Protein AF-A0A4Q4ZB22-F1 (afdb_monomer_lite)

Radius of gyration: 18.79 Å; chains: 1; bounding box: 46×37×50 Å

Secondary structure (DSSP, 8-state):
--EEE-TTSEEEEEESSSS-TT--EEEEEEE-HHHHHHHHHHHHHH-TT-EE--TT--SEEEEETTEEEEETT---S-STTSGGGS-S-S-GGGTS-GGGEEEEEEEE---SEEEEEEEESS-S-GGGSS-HHHHHHHHTS--EEETTTEEEEEEEHHHHHHHHHHHHHH-TTEEEE-SSSEEEEE-SBTTB--EEEEEEEE-TT---TTSTTSSS--

Foldseek 3Di:
DDWDADQQFKIKDQDPDDDDPPDHGIWIFGWDNVLSVVVVVVVCVLQVDWDFADPVGAPDWDQDPNGTTHRNPQPPCPDPVCVVSHDPRVCSVVPGPPNRGPGPDIDDDDFQKKKKDKAAPPPDPRCVPDDVQLSVLVVVFDWDDDPPGGIMGIGGSVSVVVNVVRLVVVPDQWDWDRPQFTKTFGDPDVPDTRMIMTIAGADPPPPDVNPCDDSDHD

pLDDT: mean 78.89, std 14.3, range [42.25, 97.88]

Structure (mmCIF, N/CA/C/O backbone):
data_AF-A0A4Q4ZB22-F1
#
_entry.id   AF-A0A4Q4ZB22-F1
#
loop_
_atom_site.group_PDB
_atom_site.id
_atom_site.type_symbol
_atom_site.label_atom_id
_atom_site.label_alt_id
_atom_site.label_comp_id
_atom_site.label_asym_id
_atom_site.label_entity_id
_atom_site.label_seq_id
_atom_site.pdbx_PDB_ins_code
_atom_site.Cartn_x
_atom_site.Cartn_y
_atom_site.Cartn_z
_atom_site.occupancy
_atom_site.B_iso_or_equiv
_atom_site.auth_seq_id
_atom_site.auth_comp_id
_atom_site.auth_asym_id
_atom_site.auth_atom_id
_atom_site.pdbx_PDB_model_num
ATOM 1 N N . MET A 1 1 ? 0.468 -10.607 3.695 1.00 60.41 1 MET A N 1
ATOM 2 C CA . MET A 1 1 ? -0.796 -9.837 3.593 1.00 60.41 1 MET A CA 1
ATOM 3 C C . MET A 1 1 ? -0.812 -8.811 4.704 1.00 60.41 1 MET A C 1
ATOM 5 O O . MET A 1 1 ? -0.583 -9.190 5.847 1.00 60.41 1 MET A O 1
ATOM 9 N N . GLY A 1 2 ? -1.009 -7.537 4.367 1.00 72.25 2 GLY A N 1
ATOM 10 C CA . GLY A 1 2 ? -1.101 -6.458 5.348 1.00 72.25 2 GLY A CA 1
ATOM 11 C C . GLY A 1 2 ? -2.546 -6.003 5.549 1.00 72.25 2 GLY A C 1
ATOM 12 O O . GLY A 1 2 ? -3.365 -6.091 4.630 1.00 72.25 2 GLY A O 1
ATOM 13 N N . THR A 1 3 ? -2.824 -5.531 6.761 1.00 80.88 3 THR A N 1
ATOM 14 C CA . THR A 1 3 ? -4.085 -4.915 7.179 1.00 80.88 3 THR A CA 1
ATOM 15 C C . THR A 1 3 ? -3.751 -3.575 7.814 1.00 80.88 3 THR A C 1
ATOM 17 O O . THR A 1 3 ? -3.001 -3.524 8.789 1.00 80.88 3 THR A O 1
ATOM 20 N N . TRP A 1 4 ? -4.309 -2.496 7.274 1.00 86.31 4 TRP A N 1
ATOM 21 C CA . TRP A 1 4 ? -4.149 -1.136 7.785 1.00 86.31 4 TRP A CA 1
ATOM 22 C C . TRP A 1 4 ? -5.463 -0.662 8.375 1.00 86.31 4 TRP A C 1
ATOM 24 O O . TRP A 1 4 ? -6.496 -0.695 7.709 1.00 86.31 4 TRP A O 1
ATOM 34 N N . VAL A 1 5 ? -5.415 -0.195 9.618 1.00 88.75 5 VAL A N 1
ATOM 35 C CA . VAL A 1 5 ? -6.574 0.346 10.330 1.00 88.75 5 VAL A CA 1
ATOM 36 C C . VAL A 1 5 ? -6.333 1.824 10.588 1.00 88.75 5 VAL A C 1
ATOM 38 O O . VAL A 1 5 ? -5.344 2.208 11.213 1.00 88.75 5 VAL A O 1
ATOM 41 N N . TYR A 1 6 ? -7.246 2.658 10.109 1.00 89.44 6 TYR A N 1
ATOM 42 C CA . TYR A 1 6 ? -7.155 4.108 10.200 1.00 89.44 6 TYR A CA 1
ATOM 43 C C . TYR A 1 6 ? -8.038 4.658 11.314 1.00 89.44 6 TYR A C 1
ATOM 45 O O . TYR A 1 6 ? -9.084 4.106 11.650 1.00 89.44 6 TYR A O 1
ATOM 53 N N . ALA A 1 7 ? -7.635 5.810 11.854 1.00 89.88 7 ALA A N 1
ATOM 54 C CA . ALA A 1 7 ? -8.396 6.513 12.886 1.00 89.88 7 ALA A CA 1
ATOM 55 C C . ALA A 1 7 ? -9.793 6.956 12.413 1.00 89.88 7 ALA A C 1
ATOM 57 O O . ALA A 1 7 ? -10.681 7.151 13.235 1.00 89.88 7 ALA A O 1
ATOM 58 N N . ASP A 1 8 ? -9.993 7.098 11.101 1.00 92.31 8 ASP A N 1
ATOM 59 C CA . ASP A 1 8 ? -11.285 7.427 10.494 1.00 92.31 8 ASP A CA 1
ATOM 60 C C . ASP A 1 8 ? -12.173 6.201 10.223 1.00 92.31 8 ASP A C 1
ATOM 62 O O . ASP A 1 8 ? -13.190 6.321 9.543 1.00 92.31 8 ASP A O 1
ATOM 66 N N . GLY A 1 9 ? -11.788 5.025 10.726 1.00 93.44 9 GLY A N 1
ATOM 67 C CA . GLY A 1 9 ? -12.567 3.798 10.603 1.00 93.44 9 GLY A CA 1
ATOM 68 C C . GLY A 1 9 ? -12.240 2.953 9.382 1.00 93.44 9 GLY A C 1
ATOM 69 O O . GLY A 1 9 ? -12.705 1.817 9.308 1.00 93.44 9 GLY A O 1
ATOM 70 N N . ARG A 1 10 ? -11.438 3.431 8.423 1.00 94.00 10 ARG A N 1
ATOM 71 C CA . ARG A 1 10 ? -11.069 2.595 7.271 1.00 94.00 10 ARG A CA 1
ATOM 72 C C . ARG A 1 10 ? -10.239 1.393 7.723 1.00 94.00 10 ARG A C 1
ATOM 74 O O . ARG A 1 10 ? -9.252 1.550 8.436 1.00 94.00 10 ARG A O 1
ATOM 81 N N . ILE A 1 11 ? -10.611 0.212 7.244 1.00 91.75 11 ILE A N 1
ATOM 82 C CA . ILE A 1 11 ? -9.745 -0.967 7.216 1.00 91.75 11 ILE A CA 1
ATOM 83 C C . ILE A 1 11 ? -9.390 -1.207 5.759 1.00 91.75 11 ILE A C 1
ATOM 85 O O . ILE A 1 11 ? -10.296 -1.458 4.966 1.00 91.75 11 ILE A O 1
ATOM 89 N N . ILE A 1 12 ? -8.110 -1.130 5.410 1.00 89.44 12 ILE A N 1
ATOM 90 C CA . ILE A 1 12 ? -7.610 -1.498 4.086 1.00 89.44 12 ILE A CA 1
ATOM 91 C C . ILE A 1 12 ? -6.878 -2.827 4.222 1.00 89.44 12 ILE A C 1
ATOM 93 O O . ILE A 1 12 ? -5.995 -2.952 5.064 1.00 89.44 12 ILE A O 1
ATOM 97 N N . ASN A 1 13 ? -7.241 -3.808 3.404 1.00 85.50 13 ASN A N 1
ATOM 98 C CA . ASN A 1 13 ? -6.625 -5.132 3.386 1.00 85.50 13 ASN A CA 1
ATOM 99 C C . ASN A 1 13 ? -6.184 -5.475 1.966 1.00 85.50 13 ASN A C 1
ATOM 101 O O . ASN A 1 13 ? -6.823 -5.062 0.999 1.00 85.50 13 ASN A O 1
ATOM 105 N N . VAL A 1 14 ? -5.133 -6.280 1.853 1.00 77.19 14 VAL A N 1
ATOM 106 C CA . VAL A 1 14 ? -4.865 -7.053 0.634 1.00 77.19 14 VAL A CA 1
ATOM 107 C C . VAL A 1 14 ? -5.677 -8.345 0.737 1.00 77.19 14 VAL A C 1
ATOM 109 O O . VAL A 1 14 ? -5.341 -9.189 1.571 1.00 77.19 14 VAL A O 1
ATOM 112 N N . ASP A 1 15 ? -6.756 -8.484 -0.040 1.00 69.12 15 ASP A N 1
ATOM 113 C CA . ASP A 1 15 ? -7.482 -9.759 -0.132 1.00 69.12 15 ASP A CA 1
ATOM 114 C C . ASP A 1 15 ? -6.929 -10.558 -1.313 1.00 69.12 15 ASP A C 1
ATOM 116 O O . ASP A 1 15 ? -7.124 -10.180 -2.465 1.00 69.12 15 ASP A O 1
ATOM 120 N N . ASN A 1 16 ? -6.232 -11.660 -1.019 1.00 58.91 16 ASN A N 1
ATOM 121 C CA . ASN A 1 16 ? -5.847 -12.633 -2.049 1.00 58.91 16 ASN A CA 1
ATOM 122 C C . ASN A 1 16 ? -6.422 -14.032 -1.792 1.00 58.91 16 ASN A C 1
ATOM 124 O O . ASN A 1 16 ? -6.034 -14.955 -2.499 1.00 58.91 16 ASN A O 1
ATOM 128 N N . ASN A 1 17 ? -7.259 -14.230 -0.765 1.00 53.06 17 ASN A N 1
ATOM 129 C CA . ASN A 1 17 ? -7.613 -15.584 -0.309 1.00 53.06 17 ASN A CA 1
ATOM 130 C C . ASN A 1 17 ? -9.078 -15.784 0.104 1.00 53.06 17 ASN A C 1
ATOM 132 O O . ASN A 1 17 ? -9.440 -16.918 0.415 1.00 53.06 17 ASN A O 1
ATOM 136 N N . GLY A 1 18 ? -9.901 -14.739 0.204 1.00 50.00 18 GLY A N 1
ATOM 137 C CA . GLY A 1 18 ? -11.055 -14.817 1.096 1.00 50.00 18 GLY A CA 1
ATOM 138 C C . GLY A 1 18 ? -12.428 -14.903 0.458 1.00 50.00 18 GLY A C 1
ATOM 139 O O . GLY A 1 18 ? -13.185 -15.816 0.780 1.00 50.00 18 GLY A O 1
ATOM 140 N N . THR A 1 19 ? -12.828 -13.891 -0.308 1.00 48.09 19 THR A N 1
ATOM 141 C CA . THR A 1 19 ? -14.255 -13.526 -0.230 1.00 48.09 19 THR A CA 1
ATOM 142 C C . THR A 1 19 ? -15.038 -13.620 -1.528 1.00 48.09 19 THR A C 1
ATOM 144 O O . THR A 1 19 ? -16.246 -13.845 -1.473 1.00 48.09 19 THR A O 1
ATOM 147 N N . ASP A 1 20 ? -14.382 -13.531 -2.683 1.00 55.44 20 ASP A N 1
ATOM 148 C CA . ASP A 1 20 ? -14.982 -13.737 -4.001 1.00 55.44 20 ASP A CA 1
ATOM 149 C C . ASP A 1 20 ? -13.882 -13.609 -5.067 1.00 55.44 20 ASP A C 1
ATOM 151 O O . ASP A 1 20 ? -13.087 -12.672 -4.988 1.00 55.44 20 ASP A O 1
ATOM 155 N N . ASP A 1 21 ? -13.874 -14.439 -6.114 1.00 58.91 21 ASP A N 1
ATOM 156 C CA . ASP A 1 21 ? -12.956 -14.275 -7.264 1.00 58.91 21 ASP A CA 1
ATOM 157 C C . ASP A 1 21 ? -13.109 -12.894 -7.948 1.00 58.91 21 ASP A C 1
ATOM 159 O O . ASP A 1 21 ? -12.307 -12.499 -8.794 1.00 58.91 21 ASP A O 1
ATOM 163 N N . ARG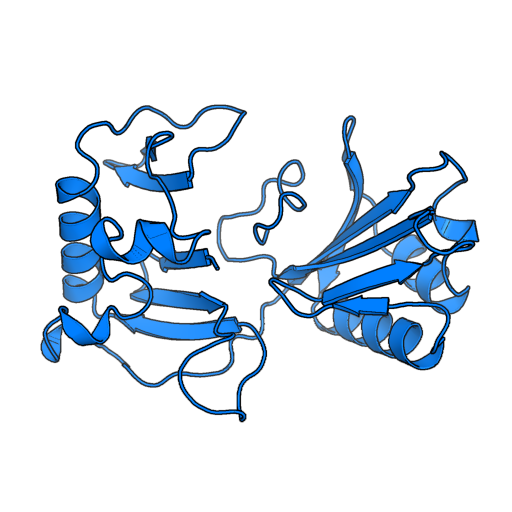 A 1 22 ? -14.158 -12.136 -7.594 1.00 56.78 22 ARG A N 1
ATOM 164 C CA . ARG A 1 22 ? -14.469 -10.801 -8.120 1.00 56.78 22 ARG A CA 1
ATOM 165 C C . ARG A 1 22 ? -13.508 -9.692 -7.689 1.00 56.78 22 ARG A C 1
ATOM 167 O O . ARG A 1 22 ? -13.539 -8.636 -8.325 1.00 56.78 22 ARG A O 1
ATOM 174 N N . PHE A 1 23 ? -12.695 -9.873 -6.647 1.00 59.59 23 PHE A N 1
ATOM 175 C CA . PHE A 1 23 ? -11.804 -8.812 -6.167 1.00 59.59 23 PHE A CA 1
ATOM 176 C C . PHE A 1 23 ? -10.365 -9.303 -6.029 1.00 59.59 23 PHE A C 1
ATOM 178 O O . PHE A 1 23 ? -10.000 -9.927 -5.042 1.00 59.59 23 PHE A O 1
ATOM 185 N N . GLN A 1 24 ? -9.536 -8.962 -7.015 1.00 68.75 24 GLN A N 1
ATOM 186 C CA . GLN A 1 24 ? -8.082 -9.040 -6.906 1.00 68.75 24 GLN A CA 1
ATOM 187 C C . GLN A 1 24 ? -7.547 -7.658 -6.503 1.00 68.75 24 GLN A C 1
ATOM 189 O O . GLN A 1 24 ? -7.839 -6.659 -7.169 1.00 68.75 24 GLN A O 1
ATOM 194 N N . GLY A 1 25 ? -6.801 -7.584 -5.395 1.00 79.56 25 GLY A N 1
ATOM 195 C CA . GLY A 1 25 ? -6.115 -6.369 -4.943 1.00 79.56 25 GLY A CA 1
ATOM 196 C C . GLY A 1 25 ? -6.567 -5.834 -3.579 1.00 79.56 25 GLY A C 1
ATOM 197 O O . GLY A 1 25 ? -6.881 -6.581 -2.653 1.00 79.56 25 GLY A O 1
ATOM 198 N N . TYR A 1 26 ? -6.539 -4.506 -3.429 1.00 85.50 26 TYR A N 1
ATOM 199 C CA . TYR A 1 26 ? -6.852 -3.846 -2.161 1.00 85.50 26 TYR A CA 1
ATOM 200 C C . TYR A 1 26 ? -8.354 -3.653 -1.989 1.00 85.50 26 TYR A C 1
ATOM 202 O O . TYR A 1 26 ? -9.051 -3.152 -2.876 1.00 85.50 26 TYR A O 1
ATOM 210 N N . VAL A 1 27 ? -8.837 -3.972 -0.796 1.00 89.00 27 VAL A N 1
ATOM 211 C CA . VAL A 1 27 ? -10.230 -3.786 -0.396 1.00 89.00 27 VAL A CA 1
ATOM 212 C C . VAL A 1 27 ? -10.318 -2.885 0.824 1.00 89.00 27 VAL A C 1
ATOM 214 O O . VAL A 1 27 ? -9.413 -2.856 1.657 1.00 89.00 27 VAL A O 1
ATOM 217 N N . VAL A 1 28 ? -11.423 -2.153 0.936 1.00 92.75 28 VAL A N 1
ATOM 218 C CA . VAL A 1 28 ? -11.740 -1.300 2.079 1.00 92.75 28 VAL A CA 1
ATOM 219 C C . VAL A 1 28 ? -13.065 -1.703 2.719 1.00 92.75 28 VAL A C 1
ATOM 221 O O . VAL A 1 28 ? -14.037 -2.004 2.025 1.00 92.75 28 VAL A O 1
ATOM 224 N N . ARG A 1 29 ? -13.093 -1.668 4.052 1.00 93.81 29 ARG A N 1
ATOM 225 C CA . ARG A 1 29 ? -14.289 -1.720 4.911 1.00 93.81 29 ARG A CA 1
ATOM 226 C C . ARG A 1 29 ? -14.259 -0.555 5.898 1.00 93.81 29 ARG A C 1
ATOM 228 O O . ARG A 1 29 ? -13.236 0.132 6.005 1.00 93.81 29 ARG A O 1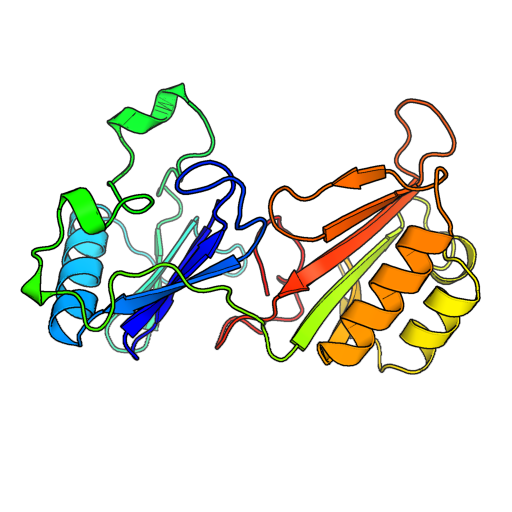
ATOM 235 N N . ARG A 1 30 ? -15.357 -0.311 6.618 1.00 96.38 30 ARG A N 1
ATOM 236 C CA . ARG A 1 30 ? -15.441 0.781 7.598 1.00 96.38 30 ARG A CA 1
ATOM 237 C C . ARG A 1 30 ? -15.937 0.330 8.964 1.00 96.38 30 ARG A C 1
ATOM 239 O O . ARG A 1 30 ? -17.022 -0.233 9.102 1.00 96.38 30 ARG A O 1
ATOM 246 N N . LEU A 1 31 ? -15.155 0.666 9.977 1.00 96.94 31 LEU A N 1
ATOM 247 C CA . LEU A 1 31 ? -15.500 0.577 11.385 1.00 96.94 31 LEU A CA 1
ATOM 248 C C . LEU A 1 31 ? -16.148 1.871 11.867 1.00 96.94 31 LEU A C 1
ATOM 250 O O . LEU A 1 31 ? -15.814 2.962 11.414 1.00 96.94 31 LEU A O 1
ATOM 254 N N . THR A 1 32 ? -17.008 1.745 12.870 1.00 97.56 32 THR A N 1
ATOM 255 C CA . THR A 1 32 ? -17.391 2.875 13.716 1.00 97.56 32 THR A CA 1
ATOM 256 C C . THR A 1 32 ? -16.204 3.305 14.591 1.00 97.56 32 THR A C 1
ATOM 258 O O . THR A 1 32 ? -15.283 2.511 14.806 1.00 97.56 32 THR A O 1
ATOM 261 N N . PRO A 1 33 ? -16.222 4.509 15.195 1.00 96.31 33 PRO A N 1
ATOM 262 C CA . PRO A 1 33 ? -15.195 4.906 16.161 1.00 96.31 33 PRO A CA 1
ATOM 263 C C . PRO A 1 33 ? -15.015 3.895 17.305 1.00 96.31 33 PRO A C 1
ATOM 265 O O . PRO A 1 33 ? -13.891 3.564 17.670 1.00 96.31 33 PRO A O 1
ATOM 268 N N . SER A 1 34 ? -16.112 3.330 17.824 1.00 96.12 34 SER A N 1
ATOM 269 C CA . SER A 1 34 ? -16.048 2.255 18.824 1.00 96.12 34 SER A CA 1
ATOM 270 C C . SER A 1 34 ? -15.423 0.967 18.286 1.00 96.12 34 SER A C 1
ATOM 272 O O . SER A 1 34 ? -14.739 0.274 19.032 1.00 96.12 34 SER A O 1
ATOM 274 N N . GLY A 1 35 ? -15.628 0.645 17.005 1.00 95.81 35 GLY A N 1
ATOM 275 C CA . GLY A 1 35 ? -14.983 -0.497 16.358 1.00 95.81 35 GLY A CA 1
ATOM 276 C C . GLY A 1 35 ? -13.473 -0.314 16.212 1.00 95.81 35 GLY A C 1
ATOM 277 O O . GLY A 1 35 ? -12.721 -1.249 16.475 1.00 95.81 35 GLY A O 1
ATOM 278 N N . VAL A 1 36 ? -13.018 0.899 15.872 1.00 93.69 36 VAL A N 1
ATOM 279 C CA . VAL A 1 36 ? -11.582 1.235 15.827 1.00 93.69 36 VAL A CA 1
ATOM 280 C C . VAL A 1 36 ? -10.936 1.026 17.192 1.00 93.69 36 VAL A C 1
ATOM 282 O O . VAL A 1 36 ? -9.881 0.401 17.280 1.00 93.69 36 VAL A O 1
ATOM 285 N N . GLU A 1 37 ? -11.571 1.513 18.260 1.00 91.62 37 GLU A N 1
ATOM 286 C CA . GLU A 1 37 ? -11.045 1.330 19.615 1.00 91.62 37 GLU A CA 1
ATOM 287 C C . GLU A 1 37 ? -11.069 -0.140 20.047 1.00 91.62 37 GLU A C 1
ATOM 289 O O . GLU A 1 37 ? -10.084 -0.606 20.607 1.00 91.62 37 GLU A O 1
ATOM 294 N N . ALA A 1 38 ? -12.113 -0.907 19.712 1.00 92.31 38 ALA A N 1
ATOM 295 C CA . ALA A 1 38 ? -12.137 -2.349 19.974 1.00 92.31 38 ALA A CA 1
ATOM 296 C C . ALA A 1 38 ? -10.971 -3.076 19.281 1.00 92.31 38 ALA A C 1
ATOM 298 O O . ALA A 1 38 ? -10.296 -3.903 19.897 1.00 92.31 38 ALA A O 1
ATOM 299 N N . MET A 1 39 ? -10.682 -2.722 18.025 1.00 89.06 39 MET A N 1
ATOM 300 C CA . MET A 1 39 ? -9.566 -3.298 17.277 1.00 89.06 39 MET A CA 1
ATOM 301 C C . MET A 1 39 ? -8.206 -2.888 17.841 1.00 89.06 39 MET A C 1
ATOM 303 O O . MET A 1 39 ? -7.310 -3.725 17.962 1.00 89.06 39 MET A O 1
ATOM 307 N N . ARG A 1 40 ? -8.060 -1.626 18.257 1.00 86.31 40 ARG A N 1
ATOM 308 C CA . ARG A 1 40 ? -6.861 -1.149 18.952 1.00 86.31 40 ARG A CA 1
ATOM 309 C C . ARG A 1 40 ? -6.658 -1.881 20.277 1.00 86.31 40 ARG A C 1
ATOM 311 O O . ARG A 1 40 ? -5.550 -2.341 20.528 1.00 86.31 40 ARG A O 1
ATOM 318 N N . SER A 1 41 ? -7.688 -2.006 21.109 1.00 86.62 41 SER A N 1
ATOM 319 C CA . SER A 1 41 ? -7.609 -2.724 22.387 1.00 86.62 41 SER A CA 1
ATOM 320 C C . SER A 1 41 ? -7.169 -4.170 22.184 1.00 86.62 41 SER A C 1
ATOM 322 O O . SER A 1 41 ? -6.221 -4.602 22.834 1.00 86.62 41 SER A O 1
ATOM 324 N N . HIS A 1 42 ? -7.765 -4.871 21.216 1.00 84.81 42 HIS A N 1
ATOM 325 C CA . HIS A 1 42 ? -7.378 -6.241 20.884 1.00 84.81 42 HIS A CA 1
ATOM 326 C C . HIS A 1 42 ? -5.897 -6.350 20.470 1.00 84.81 42 HIS A C 1
ATOM 328 O O . HIS A 1 42 ? -5.181 -7.234 20.938 1.00 84.81 42 HIS A O 1
ATOM 334 N N . LEU A 1 43 ? -5.400 -5.409 19.653 1.00 79.50 43 LEU A N 1
ATOM 335 C CA . LEU A 1 43 ? -3.981 -5.332 19.274 1.00 79.50 43 LEU A CA 1
ATOM 336 C C . LEU A 1 43 ? -3.058 -5.111 20.476 1.00 79.50 43 LEU A C 1
ATOM 338 O O . LEU A 1 43 ? -2.030 -5.772 20.598 1.00 79.50 43 LEU A O 1
ATOM 342 N N . LEU A 1 44 ? -3.415 -4.182 21.362 1.00 80.44 44 LEU A N 1
ATOM 343 C CA . LEU A 1 44 ? -2.618 -3.863 22.548 1.00 80.44 44 LEU A CA 1
ATOM 344 C C . LEU A 1 44 ? -2.562 -5.037 23.534 1.00 80.44 44 LEU A C 1
ATOM 346 O O . LEU A 1 44 ? -1.517 -5.279 24.134 1.00 80.44 44 LEU A O 1
ATOM 350 N N . GLU A 1 45 ? -3.659 -5.781 23.675 1.00 83.19 45 GLU A N 1
ATOM 351 C CA . GLU A 1 45 ? -3.720 -6.990 24.501 1.00 83.19 45 GLU A CA 1
ATOM 352 C C . GLU A 1 45 ? -2.858 -8.123 23.927 1.00 83.19 45 GLU A C 1
ATOM 354 O O . GLU A 1 45 ? -2.164 -8.814 24.678 1.00 83.19 45 GLU A O 1
ATOM 359 N N . ALA A 1 46 ? -2.854 -8.288 22.601 1.00 76.62 46 ALA A N 1
ATOM 360 C CA . ALA A 1 46 ? -2.053 -9.300 21.913 1.00 76.62 46 ALA A CA 1
ATOM 361 C C . ALA A 1 46 ? -0.546 -8.969 21.869 1.00 76.62 46 ALA A C 1
ATOM 363 O O . ALA A 1 46 ? 0.280 -9.881 21.780 1.00 76.62 46 ALA A O 1
ATOM 364 N N . SER A 1 47 ? -0.178 -7.686 21.968 1.00 76.25 47 SER A N 1
ATOM 365 C CA . SER A 1 47 ? 1.203 -7.194 21.870 1.00 76.25 47 SER A CA 1
ATOM 366 C C . SER A 1 47 ? 1.672 -6.489 23.151 1.00 76.25 47 SER A C 1
ATOM 368 O O . SER A 1 47 ? 1.859 -5.270 23.170 1.00 76.25 47 SER A O 1
ATOM 370 N N . PRO A 1 48 ? 1.982 -7.231 24.232 1.00 74.12 48 PRO A N 1
ATOM 371 C CA . PRO A 1 48 ? 2.396 -6.644 25.511 1.00 74.12 48 PRO A CA 1
ATOM 372 C C . PRO A 1 48 ? 3.787 -5.978 25.485 1.00 74.12 48 PRO A C 1
ATOM 374 O O . PRO A 1 48 ? 4.250 -5.483 26.512 1.00 74.12 48 PRO A O 1
ATOM 377 N N . ARG A 1 49 ? 4.499 -5.998 24.348 1.00 82.31 49 ARG A N 1
ATOM 378 C CA . ARG A 1 49 ? 5.896 -5.545 24.211 1.00 82.31 49 ARG A CA 1
ATOM 379 C C . ARG A 1 49 ? 6.073 -4.447 23.165 1.00 82.31 49 ARG A C 1
ATOM 381 O O . ARG A 1 49 ? 7.041 -4.467 22.410 1.00 82.31 49 ARG A O 1
ATOM 388 N N . LEU A 1 50 ? 5.157 -3.486 23.131 1.00 85.69 50 LEU A N 1
ATOM 389 C CA . LEU A 1 50 ? 5.328 -2.309 22.288 1.00 85.69 50 LEU A CA 1
ATOM 390 C C . LEU A 1 50 ? 6.565 -1.500 22.697 1.00 85.69 50 LEU A C 1
ATOM 392 O O . LEU A 1 50 ? 6.720 -1.104 23.853 1.00 85.69 50 LEU A O 1
ATOM 396 N N . THR A 1 51 ? 7.422 -1.214 21.726 1.00 88.00 51 THR A N 1
ATOM 397 C CA . THR A 1 51 ? 8.582 -0.324 21.846 1.00 88.00 51 THR A CA 1
ATOM 398 C C . THR A 1 51 ? 8.419 0.868 20.905 1.00 88.00 51 THR A C 1
ATOM 400 O O . THR A 1 51 ? 7.648 0.770 19.960 1.00 88.00 51 THR A O 1
ATOM 403 N N . PRO A 1 52 ? 9.089 2.013 21.115 1.00 88.25 52 PRO A N 1
ATOM 404 C CA . PRO A 1 52 ? 9.087 3.088 20.121 1.00 88.25 52 PRO A CA 1
ATOM 405 C C . PRO A 1 52 ? 9.510 2.579 18.734 1.00 88.25 52 PRO A C 1
ATOM 407 O O . PRO A 1 52 ? 10.394 1.723 18.654 1.00 88.25 52 PRO A O 1
ATOM 410 N N . LEU A 1 53 ? 8.882 3.100 17.672 1.00 81.88 53 LEU A N 1
ATOM 411 C CA . LEU A 1 53 ? 9.244 2.774 16.288 1.00 81.88 53 LEU A CA 1
ATOM 412 C C . LEU A 1 53 ? 10.736 3.050 16.054 1.00 81.88 53 LEU A C 1
ATOM 414 O O . LEU A 1 53 ? 11.258 4.079 16.488 1.00 81.88 53 LEU A O 1
ATOM 418 N N . SER A 1 54 ? 11.404 2.129 15.372 1.00 80.88 54 SER A N 1
ATOM 419 C CA . SER A 1 54 ? 12.808 2.268 14.983 1.00 80.88 54 SER A CA 1
ATOM 420 C C . SER A 1 54 ? 12.972 2.341 13.473 1.00 80.88 54 SER A C 1
ATOM 422 O O . SER A 1 54 ? 12.079 1.932 12.736 1.00 80.88 54 SER A O 1
ATOM 424 N N . ASP A 1 55 ? 14.161 2.742 13.026 1.00 69.19 55 ASP A N 1
ATOM 425 C CA . ASP A 1 55 ? 14.527 2.859 11.608 1.00 69.19 55 ASP A CA 1
ATOM 426 C C . ASP A 1 55 ? 14.463 1.547 10.814 1.00 69.19 55 ASP A C 1
ATOM 428 O O . ASP A 1 55 ? 14.715 1.578 9.616 1.00 69.19 55 ASP A O 1
ATOM 432 N N . ASN A 1 56 ? 14.173 0.405 11.448 1.00 60.59 56 ASN A N 1
ATOM 433 C CA . ASN A 1 56 ? 14.028 -0.894 10.782 1.00 60.59 56 ASN A CA 1
ATOM 434 C C . ASN A 1 56 ? 12.570 -1.378 10.681 1.00 60.59 56 ASN A C 1
ATOM 436 O O . ASN A 1 56 ? 12.355 -2.444 10.109 1.00 60.59 56 ASN A O 1
ATOM 440 N N . GLY A 1 57 ? 11.609 -0.637 11.249 1.00 59.09 57 GLY A N 1
ATOM 441 C CA . GLY A 1 57 ? 10.177 -0.938 11.205 1.00 59.09 57 GLY A CA 1
ATOM 442 C C . GLY A 1 57 ? 9.769 -2.243 11.910 1.00 59.09 57 GLY A C 1
ATOM 443 O O . GLY A 1 57 ? 10.256 -3.338 11.628 1.00 59.09 57 GLY A O 1
ATOM 444 N N . GLY A 1 58 ? 8.830 -2.171 12.850 1.00 58.75 58 GLY A N 1
ATOM 445 C CA . GLY A 1 58 ? 8.191 -3.366 13.404 1.00 58.75 58 GLY A CA 1
ATOM 446 C C . GLY A 1 58 ? 7.099 -3.929 12.495 1.00 58.75 58 GLY A C 1
ATOM 447 O O . GLY A 1 58 ? 6.598 -3.272 11.588 1.00 58.75 58 GLY A O 1
ATOM 448 N N . ARG A 1 59 ? 6.700 -5.175 12.768 1.00 70.81 59 ARG A N 1
ATOM 449 C CA . ARG A 1 59 ? 5.674 -5.896 11.992 1.00 70.81 59 ARG A CA 1
ATOM 450 C C . ARG A 1 59 ? 4.250 -5.486 12.354 1.00 70.81 59 ARG A C 1
ATOM 452 O O . ARG A 1 59 ? 3.349 -5.615 11.534 1.00 70.81 59 ARG A O 1
ATOM 459 N N . LEU A 1 60 ? 4.061 -5.011 13.580 1.00 77.81 60 LEU A N 1
ATOM 460 C CA . LEU A 1 60 ? 2.889 -4.261 14.000 1.00 77.81 60 LEU A CA 1
ATOM 461 C C . LEU A 1 60 ? 3.341 -2.841 14.311 1.00 77.81 60 LEU A C 1
ATOM 463 O O . LEU A 1 60 ? 4.275 -2.668 15.092 1.00 77.81 60 LEU A O 1
ATOM 467 N N . ILE A 1 61 ? 2.655 -1.853 13.743 1.00 79.75 61 ILE A N 1
ATOM 468 C CA . ILE A 1 61 ? 2.850 -0.439 14.050 1.00 79.75 61 ILE A CA 1
ATOM 469 C C . ILE A 1 61 ? 1.510 0.117 14.521 1.00 79.75 61 ILE A C 1
ATOM 471 O O . ILE A 1 61 ? 0.505 0.028 13.819 1.00 79.75 61 ILE A O 1
ATOM 475 N N . VAL A 1 62 ? 1.490 0.692 15.718 1.00 82.25 62 VAL A N 1
ATOM 476 C CA . VAL A 1 62 ? 0.297 1.298 16.317 1.00 82.25 62 VAL A CA 1
ATOM 477 C C . VAL A 1 62 ? 0.624 2.682 16.844 1.00 82.25 62 VAL A C 1
ATOM 479 O O . VAL A 1 62 ? 1.735 2.949 17.299 1.00 82.25 62 VAL A O 1
ATOM 482 N N . ARG A 1 63 ? -0.356 3.587 16.812 1.00 81.44 63 ARG A N 1
ATOM 483 C CA . ARG A 1 63 ? -0.224 4.894 17.454 1.00 81.44 63 ARG A CA 1
ATOM 484 C C . ARG A 1 63 ? -0.793 4.831 18.871 1.00 81.44 63 ARG A C 1
ATOM 486 O O . ARG A 1 63 ? -1.988 4.596 19.027 1.00 81.44 63 ARG A O 1
ATOM 493 N N . VAL A 1 64 ? 0.043 5.080 19.876 1.00 81.94 64 VAL A N 1
ATOM 494 C CA . VAL A 1 64 ? -0.339 5.164 21.298 1.00 81.94 64 VAL A CA 1
ATOM 495 C C . VAL A 1 64 ? 0.022 6.557 21.796 1.00 81.94 64 VAL A C 1
ATOM 497 O O . VAL A 1 64 ? 1.167 6.983 21.653 1.00 81.94 64 VAL A O 1
ATOM 500 N N . ASP A 1 65 ? -0.963 7.303 22.299 1.00 84.12 65 ASP A N 1
ATOM 501 C CA . ASP A 1 65 ? -0.788 8.682 22.784 1.00 84.12 65 ASP A CA 1
ATOM 502 C C . ASP A 1 65 ? -0.039 9.592 21.790 1.00 84.12 65 ASP A C 1
ATOM 504 O O . ASP A 1 65 ? 0.867 10.353 22.133 1.00 84.12 65 ASP A O 1
ATOM 508 N N . GLY A 1 66 ? -0.381 9.468 20.504 1.00 81.75 66 GLY A N 1
ATOM 509 C CA . GLY A 1 66 ? 0.225 10.249 19.424 1.00 81.75 66 GLY A CA 1
ATOM 510 C C . GLY A 1 66 ? 1.589 9.746 18.937 1.00 81.75 66 GLY A C 1
ATOM 511 O O . GLY A 1 66 ? 2.054 10.225 17.903 1.00 81.75 66 GLY A O 1
ATOM 512 N N . ARG A 1 67 ? 2.207 8.759 19.593 1.00 81.75 67 ARG A N 1
ATOM 513 C CA . ARG A 1 67 ? 3.520 8.200 19.226 1.00 81.75 67 ARG A CA 1
ATOM 514 C C . ARG A 1 67 ? 3.374 6.903 18.443 1.00 81.75 67 ARG A C 1
ATOM 516 O O . ARG A 1 67 ? 2.495 6.106 18.751 1.00 81.75 67 ARG A O 1
ATOM 523 N N . LEU A 1 68 ? 4.233 6.694 17.446 1.00 83.19 68 LEU A N 1
ATOM 524 C CA . LEU A 1 68 ? 4.324 5.408 16.756 1.00 83.19 68 LEU A CA 1
ATOM 525 C C . LEU A 1 68 ? 5.102 4.425 17.629 1.00 83.19 68 LEU A C 1
ATOM 527 O O . LEU A 1 68 ? 6.239 4.682 18.028 1.00 83.19 68 LEU A O 1
ATOM 531 N N . MET A 1 69 ? 4.447 3.316 17.926 1.00 85.06 69 MET A N 1
ATOM 532 C CA . MET A 1 69 ? 4.975 2.193 18.673 1.00 85.06 69 MET A CA 1
ATOM 533 C C . MET A 1 69 ? 4.974 0.974 17.759 1.00 85.06 69 MET A C 1
ATOM 535 O O . MET A 1 69 ? 4.113 0.842 16.890 1.00 85.06 69 MET A O 1
ATOM 539 N N . GLU A 1 70 ? 5.922 0.082 17.971 1.00 87.00 70 GLU A N 1
ATOM 540 C CA . GLU A 1 70 ? 6.131 -1.107 17.173 1.00 87.00 70 GLU A CA 1
ATOM 541 C C . GLU A 1 70 ? 6.217 -2.349 18.063 1.00 87.00 70 GLU A C 1
ATOM 543 O O . GLU A 1 70 ? 6.751 -2.293 19.172 1.00 87.00 70 GLU A O 1
ATOM 548 N N . ASP A 1 71 ? 5.736 -3.486 17.568 1.00 83.88 71 ASP A N 1
ATOM 549 C CA . ASP A 1 71 ? 6.092 -4.797 18.111 1.00 83.88 71 ASP A CA 1
ATOM 550 C C . ASP A 1 71 ? 6.872 -5.570 17.043 1.00 83.88 71 ASP A C 1
ATOM 552 O O . ASP A 1 71 ? 6.332 -6.016 16.026 1.00 83.88 71 ASP A O 1
ATOM 556 N N . ARG A 1 72 ? 8.184 -5.710 17.260 1.00 77.12 72 ARG A N 1
ATOM 557 C CA . ARG A 1 72 ? 9.077 -6.449 16.350 1.00 77.12 72 ARG A CA 1
ATOM 558 C C . ARG A 1 72 ? 8.893 -7.957 16.432 1.00 77.12 72 ARG A C 1
ATOM 560 O O . ARG A 1 72 ? 9.169 -8.662 15.465 1.00 77.12 72 ARG A O 1
ATOM 567 N N . ASN A 1 73 ? 8.471 -8.446 17.595 1.00 72.31 73 ASN A N 1
ATOM 568 C CA . ASN A 1 73 ? 8.237 -9.867 17.815 1.00 72.31 73 ASN A CA 1
ATOM 569 C C . ASN A 1 73 ? 6.830 -10.273 17.390 1.00 72.31 73 ASN A C 1
ATOM 571 O O . ASN A 1 73 ? 6.518 -11.465 17.441 1.00 72.31 73 ASN A O 1
ATOM 575 N N . TYR A 1 74 ? 6.011 -9.312 16.950 1.00 72.00 74 TYR A N 1
ATOM 576 C CA . TYR A 1 74 ? 4.737 -9.585 16.321 1.00 72.00 74 TYR A CA 1
ATOM 577 C C . TYR A 1 74 ? 4.976 -10.474 15.105 1.00 72.00 74 TYR A C 1
ATOM 579 O O . TYR A 1 74 ? 5.409 -10.047 14.032 1.00 72.00 74 TYR A O 1
ATOM 587 N N . THR A 1 75 ? 4.767 -11.769 15.287 1.00 60.09 75 THR A N 1
ATOM 588 C CA . THR A 1 75 ? 4.964 -12.759 14.242 1.00 60.09 75 THR A CA 1
ATOM 589 C C . THR A 1 75 ? 3.730 -12.717 13.360 1.00 60.09 75 THR A C 1
ATOM 591 O O . THR A 1 75 ? 2.798 -13.489 13.527 1.00 60.09 75 THR A O 1
ATOM 594 N N . GLY A 1 76 ? 3.716 -11.758 12.428 1.00 55.62 76 GLY A N 1
ATOM 595 C CA . GLY A 1 76 ? 2.721 -11.723 11.362 1.00 55.62 76 GLY A CA 1
ATOM 596 C C . GLY A 1 76 ? 2.614 -13.084 10.664 1.00 55.62 76 GLY A C 1
ATOM 597 O O . GLY A 1 76 ? 3.577 -13.854 10.599 1.00 55.62 76 GLY A O 1
ATOM 598 N N . CYS A 1 77 ? 1.426 -13.380 10.158 1.00 56.34 77 CYS A N 1
ATOM 599 C CA . CYS A 1 77 ? 1.013 -14.698 9.683 1.00 56.34 77 CYS A CA 1
ATOM 600 C C . CYS A 1 77 ? 1.522 -14.965 8.271 1.00 56.34 77 CYS A C 1
ATOM 602 O O . CYS A 1 77 ? 0.760 -14.970 7.309 1.00 56.34 77 CYS A O 1
ATOM 604 N N . TRP A 1 78 ? 2.828 -15.145 8.125 1.00 51.47 78 TRP A N 1
ATO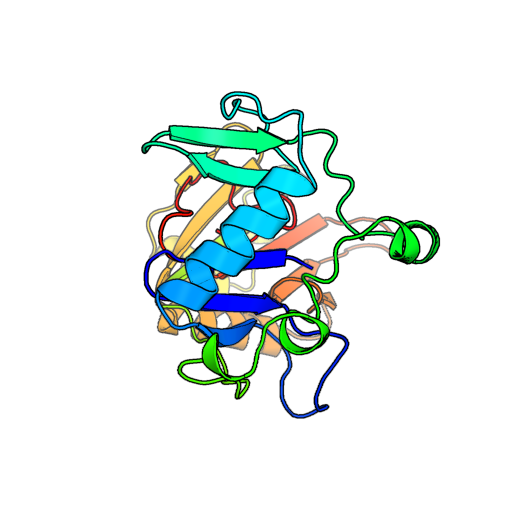M 605 C CA . TRP A 1 78 ? 3.423 -15.395 6.811 1.00 51.47 78 TRP A CA 1
ATOM 606 C C . TRP A 1 78 ? 3.526 -16.891 6.492 1.00 51.47 78 TRP A C 1
ATOM 608 O O . TRP A 1 78 ? 3.745 -17.255 5.342 1.00 51.47 78 TRP A O 1
ATOM 618 N N . SER A 1 79 ? 3.346 -17.771 7.486 1.00 52.59 79 SER A N 1
ATOM 619 C CA . SER A 1 79 ? 3.419 -19.223 7.302 1.00 52.59 79 SER A CA 1
ATOM 620 C C . SER A 1 79 ? 2.169 -19.937 7.825 1.00 52.59 79 SER A C 1
ATOM 622 O O . SER A 1 79 ? 1.673 -19.642 8.912 1.00 52.59 79 SER A O 1
ATOM 624 N N . ALA A 1 80 ? 1.679 -20.926 7.069 1.00 51.03 80 ALA A N 1
ATOM 625 C CA . ALA A 1 80 ? 0.478 -21.705 7.398 1.00 51.03 80 ALA A CA 1
ATOM 626 C C . ALA A 1 80 ? 0.548 -22.417 8.769 1.00 51.03 80 ALA A C 1
ATOM 628 O O . ALA A 1 80 ? -0.484 -22.736 9.354 1.00 51.03 80 ALA A O 1
ATOM 629 N N . GLY A 1 81 ? 1.755 -22.636 9.307 1.00 53.53 81 GLY A N 1
ATOM 630 C CA . GLY A 1 81 ? 1.974 -23.232 10.628 1.00 53.53 81 GLY A CA 1
ATOM 631 C C . GLY A 1 81 ? 1.798 -22.273 11.813 1.00 53.53 81 GLY A C 1
ATOM 632 O O . GLY A 1 81 ? 1.728 -22.737 12.949 1.00 53.53 81 GLY A O 1
ATOM 633 N N . GLN A 1 82 ? 1.720 -20.959 11.574 1.00 54.53 82 GLN A N 1
ATOM 634 C CA . GLN A 1 82 ? 1.609 -19.931 12.622 1.00 54.53 82 GLN A CA 1
ATOM 635 C C . GLN A 1 82 ? 0.185 -19.392 12.813 1.00 54.53 82 GLN A C 1
ATOM 637 O O . GLN A 1 82 ? -0.044 -18.598 13.720 1.00 54.53 82 GLN A O 1
ATOM 642 N N . SER A 1 83 ? -0.789 -19.871 12.032 1.00 53.12 83 SER A N 1
ATOM 643 C CA . SER A 1 83 ? -2.192 -19.426 12.082 1.00 53.12 83 SER A CA 1
ATOM 644 C C . SER A 1 83 ? -2.842 -19.542 13.466 1.00 53.12 83 SER A C 1
ATOM 646 O O . SER A 1 83 ? -3.678 -18.719 13.808 1.00 53.12 83 SER A O 1
ATOM 648 N N . ARG A 1 84 ? -2.423 -20.504 14.302 1.00 50.88 84 ARG A N 1
ATOM 649 C CA . ARG A 1 84 ? -2.941 -20.677 15.676 1.00 50.88 84 ARG A CA 1
ATOM 650 C C . ARG A 1 84 ? -2.485 -19.606 16.672 1.00 50.88 84 ARG A C 1
ATOM 652 O O . ARG A 1 84 ? -3.049 -19.528 17.757 1.00 50.88 84 ARG A O 1
ATOM 659 N N . TYR A 1 85 ? -1.442 -18.848 16.341 1.00 54.16 85 TYR A N 1
ATOM 660 C CA . TYR A 1 85 ? -0.859 -17.808 17.201 1.00 54.16 85 TYR A CA 1
ATOM 661 C C . TYR A 1 85 ? -1.101 -16.402 16.659 1.00 54.16 85 TYR A C 1
ATOM 663 O O . TYR A 1 85 ? -0.658 -15.418 17.243 1.00 54.16 85 TYR A O 1
ATOM 671 N N . CYS A 1 86 ? -1.790 -16.327 15.530 1.00 59.34 86 CYS A N 1
ATOM 672 C CA . CYS A 1 86 ? -2.137 -15.095 14.881 1.00 59.34 86 CYS A CA 1
ATOM 673 C C . CYS A 1 86 ? -3.475 -14.598 15.403 1.00 59.34 86 CYS A C 1
ATOM 675 O O . CYS A 1 86 ? -4.451 -15.344 15.327 1.00 59.34 86 CYS A O 1
ATOM 677 N N . PRO A 1 87 ? -3.559 -13.357 15.890 1.00 55.81 87 PRO A N 1
ATOM 678 C CA . PRO A 1 87 ? -4.855 -12.773 16.161 1.00 55.81 87 PRO A CA 1
ATOM 679 C C . PRO A 1 87 ? -5.622 -12.622 14.837 1.00 55.81 87 PRO A C 1
ATOM 681 O O . PRO A 1 87 ? -5.024 -12.443 13.771 1.00 55.81 87 PRO A O 1
ATOM 684 N N . GLU A 1 88 ? -6.944 -12.725 14.919 1.00 63.34 88 GLU A N 1
ATOM 685 C CA . GLU A 1 88 ? -7.922 -12.849 13.828 1.00 63.34 88 GLU A CA 1
ATOM 686 C C . GLU A 1 88 ? -8.070 -11.558 12.979 1.00 63.34 88 GLU A C 1
ATOM 688 O O . GLU A 1 88 ? -9.168 -11.120 12.647 1.00 63.34 88 GLU A O 1
ATOM 693 N N . PHE A 1 89 ? -6.974 -10.883 12.616 1.00 72.00 89 PHE A N 1
ATOM 694 C CA . PHE A 1 89 ? -7.015 -9.589 11.914 1.00 72.00 89 PHE A CA 1
ATOM 695 C C . PHE A 1 89 ? -7.332 -9.676 10.428 1.00 72.00 89 PHE A C 1
ATOM 697 O O . PHE A 1 89 ? -7.749 -8.678 9.841 1.00 72.00 89 PHE A O 1
ATOM 704 N N . SER A 1 90 ? -7.136 -10.838 9.808 1.00 69.69 90 SER A N 1
ATOM 705 C CA . SER A 1 90 ? -7.626 -11.060 8.449 1.00 69.69 90 SER A CA 1
ATOM 706 C C . SER A 1 90 ? -9.153 -11.170 8.419 1.00 69.69 90 SER A C 1
ATOM 708 O O . SER A 1 90 ? -9.753 -10.787 7.417 1.00 69.69 90 SER A O 1
ATOM 710 N N . HIS A 1 91 ? -9.762 -11.594 9.536 1.00 78.88 91 HIS A N 1
ATOM 711 C CA . HIS A 1 91 ? -11.204 -11.807 9.693 1.00 78.88 91 HIS A CA 1
ATOM 712 C C . HIS A 1 91 ? -11.770 -11.070 10.921 1.00 78.88 91 HIS A C 1
ATOM 714 O O . HIS A 1 91 ? -12.315 -11.692 11.831 1.00 78.88 91 HIS A O 1
ATOM 720 N N . PRO A 1 92 ? -11.652 -9.729 10.985 1.00 86.31 92 PRO A N 1
ATOM 721 C CA . PRO A 1 92 ? -12.217 -8.928 12.071 1.00 86.31 92 PRO A CA 1
ATOM 722 C C . PRO A 1 92 ? -13.721 -9.150 12.275 1.00 86.31 92 PRO A C 1
ATOM 724 O O . PRO A 1 92 ? -14.234 -8.921 13.365 1.00 86.31 92 PRO A O 1
ATOM 727 N N . GLU A 1 93 ? -14.436 -9.590 11.243 1.00 87.62 93 GLU A N 1
ATOM 728 C CA . GLU A 1 93 ? -15.850 -9.959 11.280 1.00 87.62 93 GLU A CA 1
ATOM 729 C C . GLU A 1 93 ? -16.168 -11.143 12.204 1.00 87.62 93 GLU A C 1
ATOM 731 O O . GLU A 1 93 ? -17.298 -11.230 12.682 1.00 87.62 93 GLU A O 1
ATOM 736 N N . ASP A 1 94 ? -15.193 -12.012 12.485 1.00 86.81 94 ASP A N 1
ATOM 737 C CA . ASP A 1 94 ? -15.401 -13.216 13.294 1.00 86.81 94 ASP A CA 1
ATOM 738 C C . ASP A 1 94 ? -15.471 -12.904 14.799 1.00 86.81 94 ASP A C 1
ATOM 740 O O . ASP A 1 94 ? -16.095 -13.646 15.561 1.00 86.81 94 ASP A O 1
ATOM 744 N N . TRP A 1 95 ? -14.888 -11.782 15.237 1.00 88.19 95 TRP A N 1
ATOM 745 C CA . TRP A 1 95 ? -14.793 -11.415 16.657 1.00 88.19 95 TRP A CA 1
ATOM 746 C C . TRP A 1 95 ? -15.267 -10.000 16.992 1.00 88.19 95 TRP A C 1
ATOM 748 O O . TRP A 1 95 ? -15.628 -9.740 18.145 1.00 88.19 95 TRP A O 1
ATOM 758 N N . LEU A 1 96 ? -15.312 -9.067 16.034 1.00 91.88 96 LEU A N 1
ATOM 759 C CA . LEU A 1 96 ? -15.942 -7.770 16.274 1.00 91.88 96 LEU A CA 1
ATOM 760 C C . LEU A 1 96 ? -17.468 -7.915 16.285 1.00 91.88 96 LEU A C 1
ATOM 762 O O . LEU A 1 96 ? -18.045 -8.528 15.385 1.00 91.88 96 LEU A O 1
ATOM 766 N N . PRO A 1 97 ? -18.172 -7.287 17.245 1.00 94.88 97 PRO A N 1
ATOM 767 C CA . PRO A 1 97 ? -19.627 -7.285 17.233 1.00 94.88 97 PRO A CA 1
ATOM 768 C C . PRO A 1 97 ? -20.151 -6.527 16.007 1.00 94.88 97 PRO A C 1
ATOM 770 O O . PRO A 1 97 ? -19.529 -5.573 15.543 1.00 94.88 97 PRO A O 1
ATOM 773 N N . ALA A 1 98 ? -21.355 -6.864 15.536 1.00 96.50 98 ALA A N 1
ATOM 774 C CA . ALA A 1 98 ? -21.979 -6.185 14.393 1.00 96.50 98 ALA A CA 1
ATOM 775 C C . ALA A 1 98 ? -22.045 -4.647 14.554 1.00 96.50 98 ALA A C 1
ATOM 777 O O . ALA A 1 98 ? -21.910 -3.915 13.580 1.00 96.50 98 ALA A O 1
ATOM 778 N N . SER A 1 99 ? -22.178 -4.144 15.787 1.00 97.00 99 SER A N 1
ATOM 779 C CA . SER A 1 99 ? -22.183 -2.707 16.104 1.00 97.00 99 SER A CA 1
ATOM 780 C C . SER A 1 99 ? -20.833 -1.997 15.916 1.00 97.00 99 SER A C 1
ATOM 782 O O . SER A 1 99 ? -20.773 -0.768 15.949 1.00 97.00 99 SER A O 1
ATOM 784 N N . ALA A 1 100 ? -19.735 -2.739 15.752 1.00 97.12 100 ALA A N 1
ATOM 785 C CA . ALA A 1 100 ? -18.415 -2.181 15.467 1.00 97.12 100 ALA A CA 1
ATOM 786 C C . ALA A 1 100 ? -18.283 -1.684 14.019 1.00 97.12 100 ALA A C 1
ATOM 788 O O . ALA A 1 100 ? -17.349 -0.945 13.716 1.00 97.12 100 ALA A O 1
ATOM 789 N N . TRP A 1 101 ? -19.206 -2.061 13.134 1.00 97.56 101 TRP A N 1
ATOM 790 C CA . TRP A 1 101 ? -19.125 -1.798 11.702 1.00 97.56 101 TRP A CA 1
ATOM 791 C C . TRP A 1 101 ? -20.009 -0.621 11.291 1.00 97.56 101 TRP A C 1
ATOM 793 O O . TRP A 1 101 ? -21.197 -0.584 11.601 1.00 97.56 101 TRP A O 1
ATOM 803 N N . GLU A 1 102 ? -19.424 0.341 10.577 1.00 97.88 102 GLU A N 1
ATOM 804 C CA . GLU A 1 102 ? -20.180 1.350 9.824 1.00 97.88 102 GLU A CA 1
ATOM 805 C C . GLU A 1 102 ? -20.601 0.763 8.469 1.00 97.88 102 GLU A C 1
ATOM 807 O O . GLU A 1 102 ? -21.745 0.912 8.049 1.00 97.88 102 GLU A O 1
ATOM 812 N N . ASP A 1 103 ? -19.682 0.045 7.816 1.00 96.81 103 ASP A N 1
ATOM 813 C CA . ASP A 1 103 ? -19.938 -0.743 6.613 1.00 96.81 103 ASP A CA 1
ATOM 814 C C . ASP A 1 103 ? -19.018 -1.981 6.598 1.00 96.81 103 ASP A C 1
ATOM 816 O O . ASP A 1 103 ? -17.807 -1.841 6.382 1.00 96.81 103 ASP A O 1
ATOM 820 N N . PRO A 1 104 ? -19.557 -3.194 6.829 1.00 93.19 104 PRO A N 1
ATOM 821 C CA . PRO A 1 104 ? -18.773 -4.427 6.801 1.00 93.19 104 PRO A CA 1
ATOM 822 C C . PRO A 1 104 ? -18.496 -4.931 5.376 1.00 93.19 104 PRO A C 1
ATOM 824 O O . PRO A 1 104 ? -17.748 -5.892 5.202 1.00 93.19 104 PRO A O 1
ATOM 827 N N . THR A 1 105 ? -19.099 -4.321 4.353 1.00 91.38 105 THR A N 1
ATOM 828 C CA . THR A 1 105 ? -19.021 -4.798 2.969 1.00 91.38 105 THR A CA 1
ATOM 829 C C . THR A 1 105 ? -17.656 -4.494 2.371 1.00 91.38 105 THR A C 1
ATOM 831 O O . THR A 1 105 ? -17.210 -3.347 2.378 1.00 91.38 105 THR A O 1
ATOM 834 N N . PHE A 1 106 ? -17.013 -5.502 1.783 1.00 88.94 106 PHE A N 1
ATOM 835 C CA . PHE A 1 106 ? -15.798 -5.294 1.004 1.00 88.94 106 PHE A CA 1
ATOM 836 C C . PHE A 1 106 ? -16.084 -4.437 -0.228 1.00 88.94 106 PHE A C 1
ATOM 838 O O . PHE A 1 106 ? -16.976 -4.734 -1.027 1.00 88.94 106 PHE A O 1
ATOM 845 N N . ARG A 1 107 ? -15.304 -3.369 -0.390 1.00 90.81 107 ARG A N 1
ATOM 846 C CA . ARG A 1 107 ? -15.322 -2.519 -1.582 1.00 90.81 107 ARG A CA 1
ATOM 847 C C . ARG A 1 107 ? -13.916 -2.415 -2.159 1.00 90.81 107 ARG A C 1
ATOM 849 O O . ARG A 1 107 ? -12.973 -2.344 -1.373 1.00 90.81 107 ARG A O 1
ATOM 856 N N . PRO A 1 108 ? -13.750 -2.331 -3.488 1.00 90.44 108 PRO A N 1
ATOM 857 C CA . PRO A 1 108 ? -12.456 -2.020 -4.079 1.00 90.44 108 PRO A CA 1
ATOM 858 C C . PRO A 1 108 ? -11.891 -0.725 -3.498 1.00 90.44 108 PRO A C 1
ATOM 860 O O . PRO A 1 108 ? -12.578 0.301 -3.456 1.00 90.44 108 PRO A O 1
ATOM 863 N N . PHE A 1 109 ? -10.637 -0.769 -3.069 1.00 89.69 109 PHE A N 1
ATOM 864 C CA . PHE A 1 109 ? -9.888 0.418 -2.705 1.00 89.69 109 PHE A CA 1
ATOM 865 C C . PHE A 1 109 ? -9.006 0.826 -3.881 1.00 89.69 109 PHE A C 1
ATOM 867 O O . PHE A 1 109 ? -8.125 0.081 -4.299 1.00 89.69 109 PHE A O 1
ATOM 874 N N . VAL A 1 110 ? -9.242 2.030 -4.401 1.00 90.75 110 VAL A N 1
ATOM 875 C CA . VAL A 1 110 ? -8.365 2.653 -5.392 1.00 90.75 110 VAL A CA 1
ATOM 876 C C . VAL A 1 110 ? -7.594 3.771 -4.682 1.00 90.75 110 VAL A C 1
ATOM 878 O O . VAL A 1 110 ? -8.214 4.765 -4.290 1.00 90.75 110 VAL A O 1
ATOM 881 N N . PRO A 1 111 ? -6.275 3.619 -4.484 1.00 90.75 111 PRO A N 1
ATOM 882 C CA . PRO A 1 111 ? -5.400 4.669 -3.971 1.00 90.75 111 PRO A CA 1
ATOM 883 C C . PRO A 1 111 ? -5.487 5.935 -4.820 1.00 90.75 111 PRO A C 1
ATOM 885 O O . PRO A 1 111 ? -5.918 5.896 -5.967 1.00 90.75 111 PRO A O 1
ATOM 888 N N . HIS A 1 112 ? -5.052 7.071 -4.278 1.00 92.75 112 HIS A N 1
ATOM 889 C CA . HIS A 1 112 ? -4.908 8.287 -5.083 1.00 92.75 112 HIS A CA 1
ATOM 890 C C . HIS A 1 112 ? -3.598 8.282 -5.885 1.00 92.75 112 HIS A C 1
ATOM 892 O O . HIS A 1 112 ? -3.568 8.702 -7.046 1.00 92.75 112 HIS A O 1
ATOM 898 N N . SER A 1 113 ? -2.543 7.734 -5.290 1.00 93.25 113 SER A N 1
ATOM 899 C CA . SER A 1 113 ? -1.196 7.641 -5.842 1.00 93.25 113 SER A CA 1
ATOM 900 C C . SER A 1 113 ? -0.597 6.263 -5.587 1.00 93.25 113 SER A C 1
ATOM 902 O O . SER A 1 113 ? -1.055 5.529 -4.709 1.00 93.25 113 SER A O 1
ATOM 904 N N . TYR A 1 114 ? 0.434 5.938 -6.354 1.00 91.88 114 TYR A N 1
ATOM 905 C CA . TYR A 1 114 ? 1.209 4.711 -6.239 1.00 91.88 114 TYR A CA 1
ATOM 906 C C . TYR A 1 114 ? 2.686 5.059 -6.108 1.00 91.88 114 TYR A C 1
ATOM 908 O O . TYR A 1 114 ? 3.166 5.987 -6.764 1.00 91.88 114 TYR A O 1
ATOM 916 N N . GLY A 1 115 ? 3.379 4.321 -5.250 1.00 89.94 115 GLY A N 1
ATOM 917 C CA . GLY A 1 115 ? 4.824 4.237 -5.293 1.00 89.94 115 GLY A CA 1
ATOM 918 C C . GLY A 1 115 ? 5.174 3.264 -6.403 1.00 89.94 115 GLY A C 1
ATOM 919 O O . GLY A 1 115 ? 4.704 2.125 -6.387 1.00 89.94 115 GLY A O 1
ATOM 920 N N . ILE A 1 116 ? 5.947 3.713 -7.383 1.00 89.50 116 ILE A N 1
ATOM 921 C CA . ILE A 1 116 ? 6.648 2.785 -8.261 1.00 89.50 116 ILE A CA 1
ATOM 922 C C . ILE A 1 116 ? 8.095 2.819 -7.863 1.00 89.50 116 ILE A C 1
ATOM 924 O O . ILE A 1 116 ? 8.647 3.878 -7.555 1.00 89.50 116 ILE A O 1
ATOM 928 N N . GLY A 1 117 ? 8.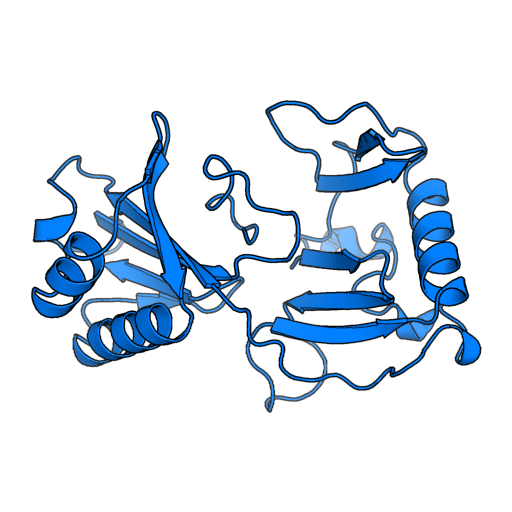748 1.684 -7.981 1.00 87.62 117 GLY A N 1
ATOM 929 C CA . GLY A 1 117 ? 10.143 1.842 -8.249 1.00 87.62 117 GLY A CA 1
ATOM 930 C C . GLY A 1 117 ? 10.797 0.683 -8.923 1.00 87.62 117 GLY A C 1
ATOM 931 O O . GLY A 1 117 ? 10.204 -0.362 -9.208 1.00 87.62 117 GLY A O 1
ATOM 932 N N . LEU A 1 118 ? 12.065 0.952 -9.186 1.00 85.62 118 LEU A N 1
ATOM 933 C CA . LEU A 1 118 ? 12.913 0.150 -10.015 1.00 85.62 118 LEU A CA 1
ATOM 934 C C . LEU A 1 118 ? 14.138 -0.377 -9.284 1.00 85.62 118 LEU A C 1
ATOM 936 O O . LEU A 1 118 ? 15.039 0.373 -8.907 1.00 85.62 118 LEU A O 1
ATOM 940 N N . MET A 1 119 ? 14.153 -1.696 -9.116 1.00 80.19 119 MET A N 1
ATOM 941 C CA . MET A 1 119 ? 15.295 -2.423 -8.594 1.00 80.19 119 MET A CA 1
ATOM 942 C C . MET A 1 119 ? 16.074 -2.986 -9.778 1.00 80.19 119 MET A C 1
ATOM 944 O O . MET A 1 119 ? 15.704 -3.998 -10.379 1.00 80.19 119 MET A O 1
ATOM 948 N N . ASP A 1 120 ? 17.157 -2.297 -10.116 1.00 74.38 120 ASP A N 1
ATOM 949 C CA . ASP A 1 120 ? 18.158 -2.782 -11.056 1.00 74.38 120 ASP A CA 1
ATOM 950 C C . ASP A 1 120 ? 19.235 -3.555 -10.287 1.00 74.38 120 ASP A C 1
ATOM 952 O O . ASP A 1 120 ? 20.022 -2.997 -9.517 1.00 74.38 120 ASP A O 1
ATOM 956 N N . LEU A 1 121 ? 19.268 -4.870 -10.496 1.00 67.81 121 LEU A N 1
ATOM 957 C CA . LEU A 1 121 ? 20.224 -5.750 -9.825 1.00 67.81 121 LEU A CA 1
ATOM 958 C C . LEU A 1 121 ? 21.588 -5.792 -10.525 1.00 67.81 121 LEU A C 1
ATOM 960 O O . LEU A 1 121 ? 22.545 -6.334 -9.965 1.00 67.81 121 LEU A O 1
ATOM 964 N N . ARG A 1 122 ? 21.704 -5.219 -11.729 1.00 67.06 122 ARG A N 1
ATOM 965 C CA . ARG A 1 122 ? 22.920 -5.252 -12.553 1.00 67.06 122 ARG A CA 1
ATOM 966 C C . ARG A 1 122 ? 23.675 -3.917 -12.613 1.00 67.06 122 ARG A C 1
ATOM 968 O O . ARG A 1 122 ? 24.783 -3.904 -13.147 1.00 67.06 122 ARG A O 1
ATOM 975 N N . ARG A 1 123 ? 23.158 -2.837 -12.010 1.00 63.88 123 ARG A N 1
ATOM 976 C CA . ARG A 1 123 ? 23.721 -1.463 -12.057 1.00 63.88 123 ARG A CA 1
ATOM 977 C C . ARG A 1 123 ? 23.781 -0.867 -13.475 1.00 63.88 123 ARG A C 1
ATOM 979 O O . ARG A 1 123 ? 24.605 0.011 -13.741 1.00 63.88 123 ARG A O 1
ATOM 986 N N . SER A 1 124 ? 22.943 -1.362 -14.381 1.00 57.53 124 SER A N 1
ATOM 987 C CA . SER A 1 124 ? 22.743 -0.821 -15.730 1.00 57.53 124 SER A CA 1
ATOM 988 C C . SER A 1 124 ? 21.634 0.218 -15.625 1.00 57.53 124 SER A C 1
ATOM 990 O O . SER A 1 124 ? 20.551 -0.115 -15.161 1.00 57.53 124 SER A O 1
ATOM 992 N N . GLY A 1 125 ? 21.884 1.466 -16.029 1.00 64.19 125 GLY A N 1
ATOM 993 C CA . GLY A 1 125 ? 20.942 2.570 -15.825 1.00 64.19 125 GLY A CA 1
ATOM 994 C C . GLY A 1 125 ? 19.472 2.174 -16.096 1.00 64.19 125 GLY A C 1
ATOM 995 O O . GLY A 1 125 ? 19.184 1.603 -17.148 1.00 64.19 125 GLY A O 1
ATOM 996 N N . PRO A 1 126 ? 18.538 2.475 -15.175 1.00 64.44 126 PRO A N 1
ATOM 997 C CA . PRO A 1 126 ? 17.195 1.887 -15.127 1.00 64.44 126 PRO A CA 1
ATOM 998 C C . PRO A 1 126 ? 16.366 1.983 -16.420 1.00 64.44 126 PRO A C 1
ATOM 1000 O O . PRO A 1 126 ? 15.499 1.150 -16.677 1.00 64.44 126 PRO A O 1
ATOM 1003 N N . ALA A 1 127 ? 16.626 3.005 -17.236 1.00 68.69 12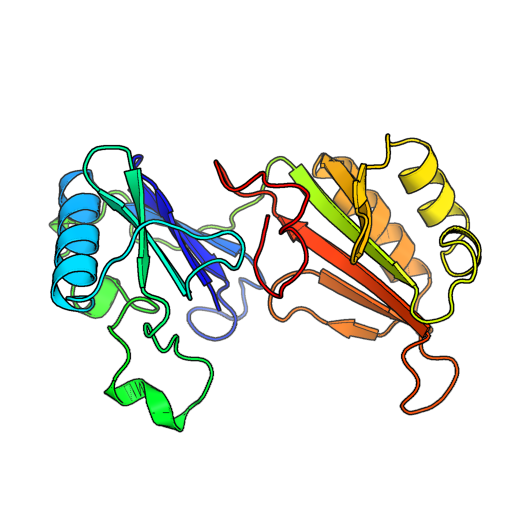7 ALA A N 1
ATOM 1004 C CA . ALA A 1 127 ? 15.884 3.282 -18.459 1.00 68.69 127 ALA A CA 1
ATOM 1005 C C . ALA A 1 127 ? 16.159 2.284 -19.598 1.00 68.69 127 ALA A C 1
ATOM 1007 O O . ALA A 1 127 ? 15.334 2.165 -20.497 1.00 68.69 127 ALA A O 1
ATOM 1008 N N . GLU A 1 128 ? 17.286 1.563 -19.579 1.00 77.69 128 GLU A N 1
ATOM 1009 C CA . GLU A 1 128 ? 17.670 0.671 -20.687 1.00 77.69 128 GLU A CA 1
ATOM 1010 C C . GLU A 1 128 ? 16.899 -0.660 -20.690 1.00 77.69 128 GLU A C 1
ATOM 1012 O O . GLU A 1 128 ? 16.817 -1.320 -21.724 1.00 77.69 128 GLU A O 1
ATOM 1017 N N . LEU A 1 129 ? 16.330 -1.054 -19.545 1.00 81.62 129 LEU A N 1
ATOM 1018 C CA . LEU A 1 129 ? 15.611 -2.326 -19.362 1.00 81.62 129 LEU A CA 1
ATOM 1019 C C . LEU A 1 129 ? 14.084 -2.177 -19.426 1.00 81.62 129 LEU A C 1
ATOM 1021 O O . LEU A 1 129 ? 13.359 -3.174 -19.383 1.00 81.62 129 LEU A O 1
ATOM 1025 N N . LEU A 1 130 ? 13.594 -0.940 -19.507 1.00 87.75 130 LEU A N 1
ATOM 1026 C CA . LEU A 1 130 ? 12.180 -0.624 -19.663 1.00 87.75 130 LEU A CA 1
ATOM 1027 C C . LEU A 1 130 ? 11.812 -0.517 -21.148 1.00 87.75 130 LEU A C 1
ATOM 1029 O O . LEU A 1 130 ? 12.620 -0.043 -21.951 1.00 87.75 130 LEU A O 1
ATOM 1033 N N . PRO A 1 131 ? 10.565 -0.847 -21.525 1.00 91.25 131 PRO A N 1
ATOM 1034 C CA . PRO A 1 131 ? 10.015 -0.384 -22.792 1.00 91.25 131 PRO A CA 1
ATOM 1035 C C . PRO A 1 131 ? 10.163 1.141 -22.891 1.00 91.25 131 PRO A C 1
ATOM 1037 O O . PRO A 1 131 ? 9.929 1.842 -21.906 1.00 91.25 131 PRO A O 1
ATOM 1040 N N . THR A 1 132 ? 10.512 1.670 -24.068 1.00 91.81 132 THR A N 1
ATOM 1041 C CA . THR A 1 132 ? 10.774 3.112 -24.249 1.00 91.81 132 THR A CA 1
ATOM 1042 C C . THR A 1 132 ? 9.624 3.984 -23.736 1.00 91.81 132 THR A C 1
ATOM 1044 O O . THR A 1 132 ? 9.868 4.928 -22.995 1.00 91.81 132 THR A O 1
ATOM 1047 N N . GLU A 1 133 ? 8.372 3.611 -24.026 1.00 94.00 133 GLU A N 1
ATOM 1048 C CA . GLU A 1 133 ? 7.187 4.330 -23.530 1.00 94.00 133 GLU A CA 1
ATOM 1049 C C . GLU A 1 133 ? 7.117 4.362 -21.989 1.00 94.00 133 GLU A C 1
ATOM 1051 O O . GLU A 1 133 ? 6.765 5.384 -21.406 1.00 94.00 133 GLU A O 1
ATOM 1056 N N . ALA A 1 134 ? 7.492 3.275 -21.307 1.00 92.88 134 ALA A N 1
ATOM 1057 C CA . ALA A 1 134 ? 7.498 3.213 -19.845 1.00 92.88 134 ALA A CA 1
ATOM 1058 C C . ALA A 1 134 ? 8.625 4.069 -19.249 1.00 92.88 134 ALA A C 1
ATOM 1060 O O . ALA A 1 134 ? 8.417 4.755 -18.247 1.00 92.88 134 ALA A O 1
ATOM 1061 N N . ALA A 1 135 ? 9.804 4.062 -19.880 1.00 91.62 135 ALA A N 1
ATOM 1062 C CA . ALA A 1 135 ? 10.913 4.925 -19.490 1.00 91.62 135 ALA A CA 1
ATOM 1063 C C . ALA A 1 135 ? 10.534 6.408 -19.624 1.00 91.62 135 ALA A C 1
ATOM 1065 O O . ALA A 1 135 ? 10.767 7.177 -18.694 1.00 91.62 135 ALA A O 1
ATOM 1066 N N . ASP A 1 136 ? 9.888 6.795 -20.726 1.00 93.31 136 ASP A N 1
ATOM 1067 C CA . ASP A 1 136 ? 9.441 8.172 -20.960 1.00 93.31 136 ASP A CA 1
ATOM 1068 C C . ASP A 1 136 ? 8.426 8.636 -19.899 1.00 93.31 136 ASP A C 1
ATOM 1070 O O . ASP A 1 136 ? 8.551 9.746 -19.370 1.00 93.31 136 ASP A O 1
ATOM 1074 N N . ILE A 1 137 ? 7.467 7.777 -19.522 1.00 93.50 137 ILE A N 1
ATOM 1075 C CA . ILE A 1 137 ? 6.499 8.055 -18.443 1.00 93.50 137 ILE A CA 1
ATOM 1076 C C . ILE A 1 137 ? 7.217 8.340 -17.115 1.00 93.50 137 ILE A C 1
ATOM 1078 O O . ILE A 1 137 ? 6.891 9.309 -16.418 1.00 93.50 137 ILE A O 1
ATOM 1082 N N . LEU A 1 138 ? 8.203 7.513 -16.754 1.00 90.25 138 LEU A N 1
ATOM 1083 C CA . LEU A 1 138 ? 8.936 7.667 -15.496 1.00 90.25 138 LEU A CA 1
ATOM 1084 C C . LEU A 1 138 ? 9.888 8.866 -15.516 1.00 90.25 138 LEU A C 1
ATOM 1086 O O . LEU A 1 138 ? 9.975 9.579 -14.519 1.00 90.25 138 LEU A O 1
ATOM 1090 N N . LEU A 1 139 ? 10.551 9.146 -16.640 1.00 89.94 139 LEU A N 1
ATOM 1091 C CA . LEU A 1 139 ? 11.442 10.304 -16.796 1.00 89.94 139 LEU A CA 1
ATOM 1092 C C . LEU A 1 139 ? 10.693 11.643 -16.762 1.00 89.94 139 LEU A C 1
ATOM 1094 O O . LEU A 1 139 ? 11.271 12.661 -16.379 1.00 89.94 139 LEU A O 1
ATOM 1098 N N . ALA A 1 140 ? 9.407 11.656 -17.122 1.00 91.88 140 ALA A N 1
ATOM 1099 C CA . ALA A 1 140 ? 8.547 12.829 -16.980 1.00 91.88 140 ALA A CA 1
ATOM 1100 C C . ALA A 1 140 ? 8.156 13.126 -15.517 1.00 91.88 140 ALA A C 1
ATOM 1102 O O . ALA A 1 140 ? 7.650 14.213 -15.223 1.00 91.88 140 ALA A O 1
ATOM 1103 N N . THR A 1 141 ? 8.390 12.184 -14.598 1.00 88.19 141 THR A N 1
ATOM 1104 C CA . THR A 1 141 ? 8.084 12.320 -13.171 1.00 88.19 141 THR A CA 1
ATOM 1105 C C . THR A 1 141 ? 9.375 12.515 -12.368 1.00 88.19 141 THR A C 1
ATOM 1107 O O . THR A 1 141 ? 10.334 11.771 -12.569 1.00 88.19 141 THR A O 1
ATOM 1110 N N . PRO A 1 142 ? 9.432 13.466 -11.414 1.00 87.69 142 PRO A N 1
ATOM 1111 C CA . PRO A 1 142 ? 10.576 13.587 -10.517 1.00 87.69 142 PRO A CA 1
ATOM 1112 C C . PRO A 1 142 ? 10.842 12.276 -9.771 1.00 87.69 142 PRO A C 1
ATOM 1114 O O . PRO A 1 142 ? 9.974 11.775 -9.055 1.00 87.69 142 PRO A O 1
ATOM 1117 N N . ALA A 1 143 ? 12.045 11.737 -9.951 1.00 85.94 143 ALA A N 1
ATOM 1118 C CA . ALA A 1 143 ? 12.501 10.567 -9.224 1.00 85.94 143 ALA A CA 1
ATOM 1119 C C . ALA A 1 143 ? 12.921 10.937 -7.796 1.00 85.94 143 ALA A C 1
ATOM 1121 O O . ALA A 1 143 ? 13.422 12.033 -7.532 1.00 85.94 143 ALA A O 1
ATOM 1122 N N . ILE A 1 144 ? 12.742 9.986 -6.889 1.00 82.94 144 ILE A N 1
ATOM 1123 C CA . ILE A 1 144 ? 13.263 9.992 -5.531 1.00 82.94 144 ILE A CA 1
ATOM 1124 C C . ILE A 1 144 ? 14.373 8.944 -5.499 1.00 82.94 144 ILE A C 1
ATOM 1126 O O . ILE A 1 144 ? 14.124 7.743 -5.658 1.00 82.94 144 ILE A O 1
ATOM 1130 N N . GLU A 1 145 ? 15.610 9.411 -5.359 1.00 75.56 145 GLU A N 1
ATOM 1131 C CA . GLU A 1 145 ? 16.770 8.538 -5.200 1.00 75.56 145 GLU A CA 1
ATOM 1132 C C . GLU A 1 145 ? 16.851 8.063 -3.749 1.00 75.56 145 GLU A C 1
ATOM 1134 O O . GLU A 1 145 ? 16.774 8.874 -2.826 1.00 75.56 145 GLU A O 1
ATOM 1139 N N . SER A 1 146 ? 17.011 6.752 -3.559 1.00 69.81 146 SER A N 1
ATOM 1140 C CA . SER A 1 146 ? 17.300 6.160 -2.255 1.00 69.81 146 SER A CA 1
ATOM 1141 C C . SER A 1 146 ? 18.689 5.532 -2.277 1.00 69.81 146 SER A C 1
ATOM 1143 O O . SER A 1 146 ? 19.016 4.746 -3.169 1.00 69.81 146 SER A O 1
ATOM 1145 N N . ASP A 1 147 ? 19.493 5.832 -1.255 1.00 63.81 147 ASP A N 1
ATOM 1146 C CA . ASP A 1 147 ? 20.873 5.347 -1.111 1.00 63.81 147 ASP A CA 1
ATOM 1147 C C . ASP A 1 147 ? 20.983 3.812 -1.045 1.00 63.81 147 ASP A C 1
ATOM 1149 O O . ASP A 1 147 ? 22.071 3.254 -1.218 1.00 63.81 147 ASP A O 1
ATOM 1153 N N . ARG A 1 148 ? 19.881 3.111 -0.752 1.00 62.84 148 ARG A N 1
ATOM 1154 C CA . ARG A 1 148 ? 19.876 1.658 -0.539 1.00 62.84 148 ARG A CA 1
ATOM 1155 C C . ARG A 1 148 ? 19.219 0.859 -1.661 1.00 62.84 148 ARG A C 1
ATOM 1157 O O . ARG A 1 148 ? 19.623 -0.280 -1.879 1.00 62.84 148 ARG A O 1
ATOM 1164 N N . GLU A 1 149 ? 18.205 1.410 -2.325 1.00 64.25 149 GLU A N 1
ATOM 1165 C CA . GLU A 1 149 ? 17.158 0.577 -2.950 1.00 64.25 149 GLU A CA 1
ATOM 1166 C C . GLU A 1 149 ? 16.793 0.978 -4.389 1.00 64.25 149 GLU A C 1
ATOM 1168 O O . GLU A 1 149 ? 15.882 0.406 -4.981 1.00 64.25 149 GLU A O 1
ATOM 1173 N N . GLY A 1 150 ? 17.557 1.892 -4.998 1.00 75.81 150 GLY A N 1
ATOM 1174 C CA . GLY A 1 150 ? 17.419 2.252 -6.411 1.00 75.81 150 GLY A CA 1
ATOM 1175 C C . GLY A 1 150 ? 16.605 3.524 -6.641 1.00 75.81 150 GLY A C 1
ATOM 1176 O O . GLY A 1 150 ? 16.626 4.454 -5.831 1.00 75.81 150 GLY A O 1
ATOM 1177 N N . THR A 1 151 ? 15.934 3.592 -7.792 1.00 83.75 151 THR A N 1
ATOM 1178 C CA . THR A 1 151 ? 15.150 4.763 -8.207 1.00 83.75 151 THR A CA 1
ATOM 1179 C C . THR A 1 151 ? 13.672 4.517 -7.938 1.00 83.75 151 THR A C 1
ATOM 1181 O O . THR A 1 151 ? 13.130 3.480 -8.325 1.00 83.75 151 THR A O 1
ATOM 1184 N N . SER A 1 152 ? 13.011 5.472 -7.288 1.00 87.88 152 SER A N 1
ATOM 1185 C CA . SER A 1 152 ? 11.586 5.392 -6.966 1.00 87.88 152 SER A CA 1
ATOM 1186 C C . SER A 1 152 ? 10.831 6.639 -7.416 1.00 87.88 152 SER A C 1
ATOM 1188 O O . SER A 1 152 ? 11.417 7.690 -7.663 1.00 87.88 152 SER A O 1
ATOM 1190 N N . TRP A 1 153 ? 9.516 6.516 -7.547 1.00 90.62 153 TRP A N 1
ATOM 1191 C CA . TRP A 1 153 ? 8.612 7.582 -7.953 1.00 90.62 153 TRP A CA 1
ATOM 1192 C C . TRP A 1 153 ? 7.316 7.475 -7.168 1.00 90.62 153 TRP A C 1
ATOM 1194 O O . TRP A 1 153 ? 6.825 6.380 -6.902 1.00 90.62 153 TRP A O 1
ATOM 1204 N N . VAL A 1 154 ? 6.702 8.621 -6.890 1.00 90.94 154 VAL A N 1
ATOM 1205 C CA . VAL A 1 154 ? 5.292 8.680 -6.506 1.00 90.94 154 VAL A CA 1
ATOM 1206 C C . VAL A 1 154 ? 4.520 9.260 -7.666 1.00 90.94 154 VAL A C 1
ATOM 1208 O O . VAL A 1 154 ? 4.742 10.405 -8.059 1.00 90.94 154 VAL A O 1
ATOM 1211 N N . VAL A 1 155 ? 3.590 8.479 -8.195 1.00 92.88 155 VAL A N 1
ATOM 1212 C CA . VAL A 1 155 ? 2.801 8.870 -9.359 1.00 92.88 155 VAL A CA 1
ATOM 1213 C C . VAL A 1 155 ? 1.308 8.872 -9.035 1.00 92.88 155 VAL A C 1
ATOM 1215 O O . VAL A 1 155 ? 0.844 8.079 -8.208 1.00 92.88 155 VAL A O 1
ATOM 1218 N N . PRO A 1 156 ? 0.506 9.732 -9.683 1.00 95.12 156 PRO A N 1
ATOM 1219 C CA . PRO A 1 156 ? -0.946 9.625 -9.635 1.00 95.12 156 PRO A CA 1
ATOM 1220 C C . PRO A 1 156 ? -1.431 8.276 -10.179 1.00 95.12 156 PRO A C 1
ATOM 1222 O O . PRO A 1 156 ? -0.814 7.683 -11.061 1.00 95.12 156 PRO A O 1
ATOM 1225 N N . THR A 1 157 ? -2.606 7.834 -9.733 1.00 94.75 157 THR A N 1
ATOM 1226 C CA . THR A 1 157 ? -3.231 6.583 -10.208 1.00 94.75 157 THR A CA 1
ATOM 1227 C C . THR A 1 157 ? -3.381 6.501 -11.724 1.00 94.75 157 THR A C 1
ATOM 1229 O O . THR A 1 157 ? -3.262 5.419 -12.288 1.00 94.75 157 THR A O 1
ATOM 1232 N N . SER A 1 158 ? -3.648 7.621 -12.399 1.00 95.50 158 SER A N 1
ATOM 1233 C CA . SER A 1 158 ? -3.744 7.644 -13.862 1.00 95.50 158 SER A CA 1
ATOM 1234 C C . SER A 1 158 ? -2.422 7.270 -14.530 1.00 95.50 158 SER A C 1
ATOM 1236 O O . SER A 1 158 ? -2.431 6.479 -15.463 1.00 95.50 158 SER A O 1
ATOM 1238 N N . VAL A 1 159 ? -1.302 7.776 -14.009 1.00 95.81 159 VAL A N 1
ATOM 1239 C CA . VAL A 1 159 ? 0.046 7.487 -14.516 1.00 95.81 159 VAL A CA 1
ATOM 1240 C C . VAL A 1 159 ? 0.446 6.048 -14.191 1.00 95.81 159 VAL A C 1
ATOM 1242 O O . VAL A 1 159 ? 0.975 5.354 -15.049 1.00 95.81 159 VAL A O 1
ATOM 1245 N N . ALA A 1 160 ? 0.132 5.558 -12.986 1.00 94.50 160 ALA A N 1
ATOM 1246 C CA . ALA A 1 160 ? 0.377 4.159 -12.625 1.00 94.50 160 ALA A CA 1
ATOM 1247 C C . ALA A 1 160 ? -0.369 3.178 -13.547 1.00 94.50 160 ALA A C 1
ATOM 1249 O O . ALA A 1 160 ? 0.183 2.148 -13.925 1.00 94.50 160 ALA A O 1
ATOM 1250 N N . ARG A 1 161 ? -1.614 3.504 -13.926 1.00 94.25 161 ARG A N 1
ATOM 1251 C CA . ARG A 1 161 ? -2.401 2.710 -14.882 1.00 94.25 161 ARG A CA 1
ATOM 1252 C C . ARG A 1 161 ? -1.797 2.735 -16.277 1.00 94.25 161 ARG A C 1
ATOM 1254 O O . ARG A 1 161 ? -1.645 1.682 -16.871 1.00 94.25 161 ARG A O 1
ATOM 1261 N N . GLU A 1 162 ? -1.420 3.914 -16.763 1.00 96.00 162 GLU A N 1
ATOM 1262 C CA . GLU A 1 162 ? -0.768 4.054 -18.067 1.00 96.00 162 GLU A CA 1
ATOM 1263 C C . GLU A 1 162 ? 0.540 3.252 -18.130 1.00 96.00 162 GLU A C 1
ATOM 1265 O O . GLU A 1 162 ? 0.773 2.519 -19.088 1.00 96.00 162 GLU A O 1
ATOM 1270 N N . LEU A 1 163 ? 1.353 3.317 -17.071 1.00 94.12 163 LEU A N 1
ATOM 1271 C CA . LEU A 1 163 ? 2.567 2.516 -16.945 1.00 94.12 163 LEU A CA 1
ATOM 1272 C C . LEU A 1 163 ? 2.256 1.013 -16.974 1.00 94.12 163 LEU A C 1
ATOM 1274 O O . LEU A 1 163 ? 2.897 0.279 -17.722 1.00 94.12 163 LEU A O 1
ATOM 1278 N N . ALA A 1 164 ? 1.268 0.557 -16.200 1.00 92.50 164 ALA A N 1
ATOM 1279 C CA . ALA A 1 164 ? 0.846 -0.842 -16.200 1.00 92.50 164 ALA A CA 1
ATOM 1280 C C . ALA A 1 164 ? 0.369 -1.297 -17.591 1.00 92.50 164 ALA A C 1
ATOM 1282 O O . ALA A 1 164 ? 0.800 -2.343 -18.065 1.00 92.50 164 ALA A O 1
ATOM 1283 N N . ASP A 1 165 ? -0.424 -0.481 -18.293 1.00 93.81 165 ASP A N 1
ATOM 1284 C CA . ASP A 1 165 ? -0.898 -0.774 -19.651 1.00 93.81 165 ASP A CA 1
ATOM 1285 C C . ASP A 1 165 ? 0.265 -0.883 -20.656 1.00 93.81 165 ASP A C 1
ATOM 1287 O O . ASP A 1 165 ? 0.243 -1.715 -21.567 1.00 93.81 165 ASP A O 1
ATOM 1291 N N . VAL A 1 166 ? 1.304 -0.051 -20.524 1.00 94.44 166 VAL A N 1
ATOM 1292 C CA . VAL A 1 166 ? 2.525 -0.160 -21.341 1.00 94.44 166 VAL A CA 1
ATOM 1293 C C . VAL A 1 166 ? 3.267 -1.459 -21.039 1.00 94.44 166 VAL A C 1
ATOM 1295 O O . VAL A 1 166 ? 3.636 -2.176 -21.971 1.00 94.44 166 VAL A O 1
ATOM 1298 N N . MET A 1 167 ? 3.461 -1.782 -19.760 1.00 91.81 167 MET A N 1
ATOM 1299 C CA . MET A 1 167 ? 4.170 -2.993 -19.341 1.00 91.81 167 MET A CA 1
ATOM 1300 C C . MET A 1 167 ? 3.420 -4.266 -19.756 1.00 91.81 167 MET A C 1
ATOM 1302 O O . MET A 1 167 ? 4.030 -5.195 -20.282 1.00 91.81 167 MET A O 1
ATOM 1306 N N . ASP A 1 168 ? 2.094 -4.290 -19.615 1.00 89.94 168 ASP A N 1
ATOM 1307 C CA . ASP A 1 168 ? 1.249 -5.411 -20.037 1.00 89.94 168 ASP A CA 1
ATOM 1308 C C . ASP A 1 168 ? 1.299 -5.612 -21.563 1.00 89.94 168 ASP A C 1
ATOM 1310 O O . ASP A 1 168 ? 1.336 -6.748 -22.042 1.00 89.94 168 ASP A O 1
ATOM 1314 N N . ARG A 1 169 ? 1.360 -4.523 -22.347 1.00 91.94 169 ARG A N 1
ATOM 1315 C CA . ARG A 1 169 ? 1.527 -4.586 -23.814 1.00 91.94 169 ARG A CA 1
ATOM 1316 C C . ARG A 1 169 ? 2.920 -5.040 -24.243 1.00 91.94 169 ARG A C 1
ATOM 1318 O O . ARG A 1 169 ? 3.033 -5.661 -25.299 1.00 91.94 169 ARG A O 1
ATOM 1325 N N . ALA A 1 170 ? 3.957 -4.745 -23.456 1.00 86.81 170 ALA A N 1
ATOM 1326 C CA . ALA A 1 170 ? 5.314 -5.229 -23.716 1.00 86.81 170 ALA A CA 1
ATOM 1327 C C . ALA A 1 170 ? 5.406 -6.765 -23.615 1.00 86.81 170 ALA A C 1
ATOM 1329 O O . ALA A 1 170 ? 6.225 -7.380 -24.294 1.00 86.81 170 ALA A O 1
ATOM 1330 N N . GLY A 1 171 ? 4.492 -7.400 -22.874 1.00 73.69 171 GLY A N 1
ATOM 1331 C CA . GLY A 1 171 ?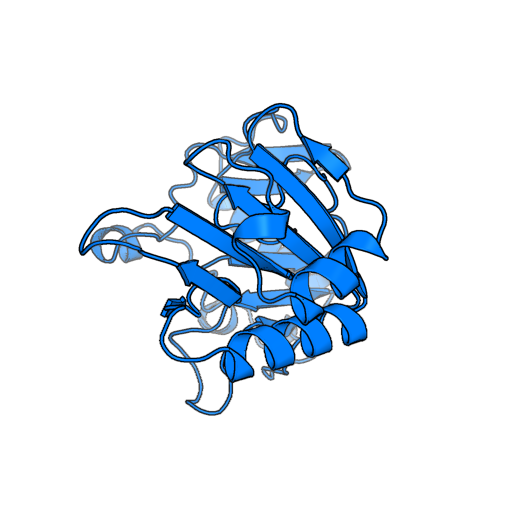 4.200 -8.825 -23.006 1.00 73.69 171 GLY A CA 1
ATOM 1332 C C . GLY A 1 171 ? 5.185 -9.760 -22.296 1.00 73.69 171 GLY A C 1
ATOM 1333 O O . GLY A 1 171 ? 5.673 -9.465 -21.209 1.00 73.69 171 GLY A O 1
ATOM 1334 N N . SER A 1 172 ? 5.414 -10.938 -22.900 1.00 62.62 172 SER A N 1
ATOM 1335 C CA . SER A 1 172 ? 5.993 -12.154 -22.288 1.00 62.62 172 SER A CA 1
ATOM 1336 C C . SER A 1 172 ? 7.392 -12.023 -21.692 1.00 62.62 172 SER A C 1
ATOM 1338 O O . SER A 1 172 ? 7.837 -12.938 -21.000 1.00 62.62 172 SER A O 1
ATOM 1340 N N . ASP A 1 173 ? 8.081 -10.922 -21.969 1.00 72.31 173 ASP A N 1
ATOM 1341 C CA . ASP A 1 173 ? 9.406 -10.650 -21.419 1.00 72.31 173 ASP A CA 1
ATOM 1342 C C . ASP A 1 173 ? 9.332 -10.357 -19.910 1.00 72.31 173 ASP A C 1
ATOM 1344 O O . ASP A 1 173 ? 10.314 -10.541 -19.189 1.00 72.31 173 ASP A O 1
ATOM 1348 N N . TYR A 1 174 ? 8.147 -9.985 -19.409 1.00 76.06 174 TYR A N 1
ATOM 1349 C CA . TYR A 1 174 ? 7.915 -9.695 -18.001 1.00 76.06 174 TYR A CA 1
ATOM 1350 C C . TYR A 1 174 ? 6.979 -10.718 -17.354 1.00 76.06 174 TYR A C 1
ATOM 1352 O O . TYR A 1 174 ? 5.869 -10.981 -17.818 1.00 76.06 174 TYR A O 1
ATOM 1360 N N . VAL A 1 175 ? 7.405 -11.261 -16.215 1.00 78.69 175 VAL A N 1
ATOM 1361 C CA . VAL A 1 175 ? 6.529 -12.026 -15.323 1.00 78.69 175 VAL A CA 1
ATOM 1362 C C . VAL A 1 175 ? 5.776 -11.038 -14.439 1.00 78.69 175 VAL A C 1
ATOM 1364 O O . VAL A 1 175 ? 6.397 -10.281 -13.690 1.00 78.69 175 VAL A O 1
ATOM 1367 N N . ARG A 1 176 ? 4.445 -11.055 -14.550 1.00 79.69 176 ARG A N 1
ATOM 1368 C CA . ARG A 1 176 ? 3.515 -10.265 -13.739 1.00 79.69 176 ARG A CA 1
ATOM 1369 C C . ARG A 1 176 ? 3.113 -11.062 -12.500 1.00 79.69 176 ARG A C 1
ATOM 1371 O O . ARG A 1 176 ? 2.529 -12.137 -12.626 1.00 79.69 176 ARG A O 1
ATOM 1378 N N . GLU A 1 177 ? 3.413 -10.538 -11.318 1.00 78.88 177 GLU A N 1
ATOM 1379 C CA . GLU A 1 177 ? 3.009 -11.121 -10.033 1.00 78.88 177 GLU A CA 1
ATOM 1380 C C . GLU A 1 177 ? 2.093 -10.147 -9.274 1.00 78.88 177 GLU A C 1
ATOM 1382 O O . GLU A 1 177 ? 2.373 -8.951 -9.208 1.00 78.88 177 GLU A O 1
ATOM 1387 N N . GLU A 1 178 ? 1.003 -10.665 -8.694 1.00 69.00 178 GLU A N 1
ATOM 1388 C CA . GLU A 1 178 ? -0.046 -9.883 -8.009 1.00 69.00 178 GLU A CA 1
ATOM 1389 C C . GLU A 1 178 ? -0.183 -10.253 -6.518 1.00 69.00 178 GLU A C 1
ATOM 1391 O O . GLU A 1 178 ? -1.281 -10.410 -5.989 1.00 69.00 178 GLU A O 1
ATOM 1396 N N . SER A 1 179 ? 0.924 -10.474 -5.808 1.00 60.81 179 SER A N 1
ATOM 1397 C CA . SER A 1 179 ? 0.855 -10.980 -4.428 1.00 60.81 179 SER A CA 1
ATOM 1398 C C . SER A 1 179 ? 0.594 -9.890 -3.377 1.00 60.81 179 SER A C 1
ATOM 1400 O O . SER A 1 179 ? -0.084 -10.151 -2.384 1.00 60.81 179 SER A O 1
ATOM 1402 N N . GLN A 1 180 ? 1.123 -8.674 -3.548 1.00 60.94 180 GLN A N 1
ATOM 1403 C CA . GLN A 1 180 ? 0.977 -7.553 -2.595 1.00 60.94 180 GLN A CA 1
ATOM 1404 C C . GLN A 1 180 ? 0.998 -6.183 -3.290 1.00 60.94 180 GLN A C 1
ATOM 1406 O O . GLN A 1 180 ? 1.409 -5.184 -2.710 1.00 60.94 180 GLN A O 1
ATOM 1411 N N . GLY A 1 181 ? 0.610 -6.164 -4.557 1.00 73.19 181 GLY A N 1
ATOM 1412 C CA . GLY A 1 181 ? 0.906 -5.093 -5.495 1.00 73.19 181 GLY A CA 1
ATOM 1413 C C . GLY A 1 181 ? 1.243 -5.704 -6.844 1.00 73.19 181 GLY A C 1
ATOM 1414 O O . GLY A 1 181 ? 1.247 -6.928 -6.992 1.00 73.19 181 GLY A O 1
ATOM 1415 N N . LEU A 1 182 ? 1.501 -4.848 -7.817 1.00 81.81 182 LEU A N 1
ATOM 1416 C CA . LEU A 1 182 ? 1.804 -5.264 -9.174 1.00 81.81 182 LEU A CA 1
ATOM 1417 C C . LEU A 1 182 ? 3.320 -5.255 -9.359 1.00 81.81 182 LEU A C 1
ATOM 1419 O O . LEU A 1 182 ? 3.966 -4.225 -9.174 1.00 81.81 182 LEU A O 1
ATOM 1423 N N . VAL A 1 183 ? 3.890 -6.412 -9.682 1.00 85.38 183 VAL A N 1
ATOM 1424 C CA . VAL A 1 183 ? 5.333 -6.569 -9.878 1.00 85.38 183 VAL A CA 1
ATOM 1425 C C . VAL A 1 183 ? 5.599 -7.086 -11.283 1.00 85.38 183 VAL A C 1
ATOM 1427 O O . VAL A 1 183 ? 5.082 -8.136 -11.661 1.00 85.38 183 VAL A O 1
ATOM 1430 N N . TYR A 1 184 ? 6.437 -6.371 -12.032 1.00 86.62 184 TYR A N 1
ATOM 1431 C CA . TYR A 1 184 ? 6.940 -6.780 -13.339 1.00 86.62 184 TYR A CA 1
ATOM 1432 C C . TYR A 1 184 ? 8.401 -7.184 -13.222 1.00 86.62 184 TYR A C 1
ATOM 1434 O O . TYR A 1 184 ? 9.247 -6.398 -12.798 1.00 86.62 184 TYR A O 1
ATOM 1442 N N . THR A 1 185 ? 8.699 -8.417 -13.608 1.00 85.06 185 THR A N 1
ATOM 1443 C CA . THR A 1 185 ? 10.031 -9.010 -13.482 1.00 85.06 185 THR A CA 1
ATOM 1444 C C . THR A 1 185 ? 10.568 -9.406 -14.849 1.00 85.06 185 THR A C 1
ATOM 1446 O O . THR A 1 185 ? 9.972 -10.262 -15.495 1.00 85.06 185 THR A O 1
ATOM 1449 N N . LEU A 1 186 ? 11.716 -8.857 -15.251 1.00 81.94 186 LEU A N 1
ATOM 1450 C CA . LEU A 1 186 ? 12.445 -9.284 -16.451 1.00 81.94 186 LEU A CA 1
ATOM 1451 C C . LEU A 1 186 ? 13.578 -10.236 -16.058 1.00 81.94 186 LEU A C 1
ATOM 1453 O O . LEU A 1 186 ? 14.331 -9.986 -15.107 1.00 81.94 186 LEU A O 1
ATOM 1457 N N . ARG A 1 187 ? 13.690 -11.341 -16.799 1.00 79.25 187 ARG A N 1
ATOM 1458 C CA . ARG A 1 187 ? 14.712 -12.375 -16.603 1.00 79.25 187 ARG A CA 1
ATOM 1459 C C . ARG A 1 187 ? 15.357 -12.713 -17.943 1.00 79.25 187 ARG A C 1
ATOM 1461 O O . ARG A 1 187 ? 14.688 -13.269 -18.807 1.00 79.25 187 ARG A O 1
ATOM 1468 N N . SER A 1 188 ? 16.644 -12.425 -18.107 1.00 74.44 188 SER A N 1
ATOM 1469 C CA . SER A 1 188 ? 17.420 -12.849 -19.285 1.00 74.44 188 SER A CA 1
ATOM 1470 C C . SER A 1 188 ? 17.642 -14.356 -19.319 1.00 74.44 188 SER A C 1
ATOM 1472 O O . SER A 1 188 ? 17.658 -14.933 -20.400 1.00 74.44 188 SER A O 1
ATOM 1474 N N . ASP A 1 189 ? 17.761 -14.991 -18.149 1.00 74.50 189 ASP A N 1
ATOM 1475 C CA . ASP A 1 189 ? 17.971 -16.430 -18.001 1.00 74.50 189 ASP A CA 1
ATOM 1476 C C . ASP A 1 189 ? 17.076 -17.025 -16.897 1.00 74.50 189 ASP A C 1
ATOM 1478 O O . ASP A 1 189 ? 16.729 -16.335 -15.927 1.00 74.50 189 ASP A O 1
ATOM 1482 N N . PRO A 1 190 ? 16.737 -18.331 -16.967 1.00 73.62 190 PRO A N 1
ATOM 1483 C CA . PRO A 1 190 ? 16.026 -19.023 -15.897 1.00 73.62 190 PRO A CA 1
ATOM 1484 C C . PRO A 1 190 ? 16.783 -18.934 -14.564 1.00 73.62 190 PRO A C 1
ATOM 1486 O O . PRO A 1 190 ? 17.757 -19.642 -14.327 1.00 73.62 190 PRO A O 1
ATOM 1489 N N . GLY A 1 191 ? 16.308 -18.064 -13.673 1.00 72.94 191 GLY A N 1
ATOM 1490 C CA . GLY A 1 191 ? 16.851 -17.895 -12.322 1.00 72.94 191 GLY A CA 1
ATOM 1491 C C . GLY A 1 191 ? 17.654 -16.616 -12.097 1.00 72.94 191 GLY A C 1
ATOM 1492 O O . GLY A 1 191 ? 17.931 -16.305 -10.940 1.00 72.94 191 GLY A O 1
ATOM 1493 N N . THR A 1 192 ? 17.950 -15.841 -13.143 1.00 78.00 192 THR A N 1
ATOM 1494 C CA . THR A 1 192 ? 18.588 -14.528 -12.988 1.00 78.00 192 THR A CA 1
ATOM 1495 C C . THR A 1 192 ? 17.527 -13.439 -13.076 1.00 78.00 192 THR A C 1
ATOM 1497 O O . THR A 1 192 ? 16.884 -13.266 -14.109 1.00 78.00 192 THR A O 1
ATOM 1500 N N . LEU A 1 193 ? 17.309 -12.740 -11.963 1.00 76.50 193 LEU A N 1
ATOM 1501 C CA . LEU A 1 193 ? 16.493 -11.533 -11.923 1.00 76.50 193 LEU A CA 1
ATOM 1502 C C . LEU A 1 193 ? 17.367 -10.369 -12.385 1.00 76.50 193 LEU A C 1
ATOM 1504 O O . LEU A 1 193 ? 18.357 -10.054 -11.728 1.00 76.50 193 LEU A O 1
ATOM 1508 N N . ASP A 1 194 ? 17.017 -9.750 -13.505 1.00 79.56 194 ASP A N 1
ATOM 1509 C CA . ASP A 1 194 ? 17.779 -8.600 -14.008 1.00 79.56 194 ASP A CA 1
ATOM 1510 C C . ASP A 1 194 ? 17.181 -7.296 -13.525 1.00 79.56 194 ASP A C 1
ATOM 1512 O O . ASP A 1 194 ? 17.890 -6.333 -13.247 1.00 79.56 194 ASP A O 1
ATOM 1516 N N . PHE A 1 195 ? 15.859 -7.303 -13.421 1.00 83.56 195 PHE A N 1
ATOM 1517 C CA . PHE A 1 195 ? 15.068 -6.114 -13.249 1.00 83.56 195 PHE A CA 1
ATOM 1518 C C . PHE A 1 195 ? 13.755 -6.468 -12.569 1.00 83.56 195 PHE A C 1
ATOM 1520 O O . PHE A 1 195 ? 13.101 -7.461 -12.913 1.00 83.56 195 PHE A O 1
ATOM 1527 N N . GLN A 1 196 ? 13.363 -5.614 -11.634 1.00 86.12 196 GLN A N 1
ATOM 1528 C CA . GLN A 1 196 ? 12.050 -5.647 -11.024 1.00 86.12 196 GLN A CA 1
ATOM 1529 C C . GLN A 1 196 ? 11.486 -4.228 -10.953 1.00 86.12 196 GLN A C 1
ATOM 1531 O O . GLN A 1 196 ? 12.085 -3.343 -10.342 1.00 86.12 196 GLN A O 1
ATOM 1536 N N . LEU A 1 197 ? 10.316 -4.036 -11.556 1.00 88.56 197 LEU A N 1
ATOM 1537 C CA . LEU A 1 197 ? 9.481 -2.856 -11.372 1.00 88.56 197 LEU A CA 1
ATOM 1538 C C . LEU A 1 197 ? 8.356 -3.234 -10.415 1.00 88.56 197 LEU A C 1
ATOM 1540 O O . LEU A 1 197 ? 7.548 -4.112 -10.724 1.00 88.56 197 LEU A O 1
ATOM 1544 N N . SER A 1 198 ? 8.309 -2.586 -9.258 1.00 88.50 198 SER A N 1
ATOM 1545 C CA . SER A 1 198 ? 7.219 -2.755 -8.301 1.00 88.50 198 SER A CA 1
ATOM 1546 C C . SER A 1 198 ? 6.272 -1.561 -8.365 1.00 88.50 198 SER A C 1
ATOM 1548 O O . SER A 1 198 ? 6.693 -0.429 -8.607 1.00 88.50 198 SER A O 1
ATOM 1550 N N . VAL A 1 199 ? 4.983 -1.825 -8.175 1.00 89.31 199 VAL A N 1
ATOM 1551 C CA . VAL A 1 199 ? 3.912 -0.831 -8.132 1.00 89.31 199 VAL A CA 1
ATOM 1552 C C . VAL A 1 199 ? 3.054 -1.129 -6.905 1.00 89.31 199 VAL A C 1
ATOM 1554 O O . VAL A 1 199 ? 2.282 -2.094 -6.879 1.00 89.31 199 VAL A O 1
ATOM 1557 N N . GLY A 1 200 ? 3.207 -0.301 -5.876 1.00 87.00 200 GLY A N 1
ATOM 1558 C CA . GLY A 1 200 ? 2.474 -0.384 -4.614 1.00 87.00 200 GLY A CA 1
ATOM 1559 C C . GLY A 1 200 ? 1.574 0.835 -4.421 1.00 87.00 200 GLY A C 1
ATOM 1560 O O . GLY A 1 200 ? 1.917 1.930 -4.872 1.00 87.00 200 GLY A O 1
ATOM 1561 N N . PRO A 1 201 ? 0.400 0.698 -3.783 1.00 88.88 201 PRO A N 1
ATOM 1562 C CA . PRO A 1 201 ? -0.398 1.866 -3.440 1.00 88.88 201 PRO A CA 1
ATOM 1563 C C . PRO A 1 201 ? 0.391 2.759 -2.481 1.00 88.88 201 PRO A C 1
ATOM 1565 O O . PRO A 1 201 ? 1.151 2.243 -1.672 1.00 88.88 201 PRO A O 1
ATOM 1568 N N . VAL A 1 202 ? 0.179 4.075 -2.548 1.00 87.88 202 VAL A N 1
ATOM 1569 C CA . VAL A 1 202 ? 0.503 4.965 -1.428 1.00 87.88 202 VAL A CA 1
ATOM 1570 C C . VAL A 1 202 ? -0.734 5.080 -0.560 1.00 87.88 202 VAL A C 1
ATOM 1572 O O . VAL A 1 202 ? -1.742 5.691 -0.944 1.00 87.88 202 VAL A O 1
ATOM 1575 N N . LEU A 1 203 ? -0.683 4.445 0.596 1.00 85.12 203 LEU A N 1
ATOM 1576 C CA . LEU A 1 203 ? -1.731 4.466 1.580 1.00 85.12 203 LEU A CA 1
ATOM 1577 C C . LEU A 1 203 ? -1.695 5.790 2.371 1.00 85.12 203 LEU A C 1
ATOM 1579 O O . LEU A 1 203 ? -0.703 6.524 2.407 1.00 85.12 203 LEU A O 1
ATOM 1583 N N . PRO A 1 204 ? -2.817 6.176 2.998 1.00 76.12 204 PRO A N 1
ATOM 1584 C CA . PRO A 1 204 ? -2.831 7.355 3.852 1.00 76.12 204 PRO A CA 1
ATOM 1585 C C . PRO A 1 204 ? -1.785 7.224 4.975 1.00 76.12 204 PRO A C 1
ATOM 1587 O O . PRO A 1 204 ? -1.784 6.240 5.702 1.00 76.12 204 PRO A O 1
ATOM 1590 N N . HIS A 1 205 ? -0.946 8.244 5.175 1.00 69.81 205 HIS A N 1
ATOM 1591 C CA . HIS A 1 205 ? 0.006 8.359 6.301 1.00 69.81 205 HIS A CA 1
ATOM 1592 C C . HIS A 1 205 ? 1.223 7.417 6.319 1.00 69.81 205 HIS A C 1
ATOM 1594 O O . HIS A 1 205 ? 1.955 7.422 7.307 1.00 69.81 205 HIS A O 1
ATOM 1600 N N . THR A 1 206 ? 1.463 6.662 5.254 1.00 62.91 206 THR A N 1
ATOM 1601 C CA . THR A 1 206 ? 2.595 5.727 5.107 1.00 62.91 206 THR A CA 1
ATOM 1602 C C . THR A 1 206 ? 3.694 6.256 4.194 1.00 62.91 206 THR A C 1
ATOM 1604 O O . THR A 1 206 ? 4.630 5.525 3.899 1.00 62.91 206 THR A O 1
ATOM 1607 N N . TYR A 1 207 ? 3.632 7.531 3.787 1.00 54.16 207 TYR A N 1
ATOM 1608 C CA . TYR A 1 207 ? 4.676 8.102 2.946 1.00 54.16 207 TYR A CA 1
ATOM 1609 C C . TYR A 1 207 ? 5.973 8.326 3.729 1.00 54.16 207 TYR A C 1
ATOM 1611 O O . TYR A 1 207 ? 6.226 9.408 4.265 1.00 54.16 207 TYR A O 1
ATOM 1619 N N . ASP A 1 208 ? 6.772 7.271 3.774 1.00 63.94 208 ASP A N 1
ATOM 1620 C CA . ASP A 1 208 ? 8.208 7.315 3.951 1.00 63.94 208 ASP A CA 1
ATOM 1621 C C . ASP A 1 208 ? 8.829 6.804 2.636 1.00 63.94 208 ASP A C 1
ATOM 1623 O O . ASP A 1 208 ? 8.675 5.621 2.310 1.00 63.94 208 ASP A O 1
ATOM 1627 N N . PRO A 1 209 ? 9.453 7.683 1.829 1.00 55.97 209 PRO A N 1
ATOM 1628 C CA . PRO A 1 209 ? 10.018 7.306 0.534 1.00 55.97 209 PRO A CA 1
ATOM 1629 C C . PRO A 1 209 ? 11.080 6.205 0.639 1.00 55.97 209 PRO A C 1
ATOM 1631 O O . PRO A 1 209 ? 11.279 5.474 -0.331 1.00 55.97 209 PRO A O 1
ATOM 1634 N N . ASP A 1 210 ? 11.706 6.039 1.806 1.00 54.34 210 ASP A N 1
ATOM 1635 C CA . ASP A 1 210 ? 12.717 5.007 2.036 1.00 54.34 210 ASP A CA 1
ATOM 1636 C C . ASP A 1 210 ? 12.113 3.615 2.297 1.00 54.34 210 ASP A C 1
ATOM 1638 O O . ASP A 1 210 ? 12.844 2.631 2.344 1.00 54.34 210 ASP A O 1
ATOM 1642 N N . TYR A 1 211 ? 10.788 3.500 2.461 1.00 55.78 211 TYR A N 1
ATOM 1643 C CA . TYR A 1 211 ? 10.120 2.266 2.904 1.00 55.78 211 TYR A CA 1
ATOM 1644 C C . TYR A 1 211 ? 9.198 1.607 1.877 1.00 55.78 211 TYR A C 1
ATOM 1646 O O . TYR A 1 211 ? 8.622 0.552 2.153 1.00 55.78 211 TYR A O 1
ATOM 1654 N N . CYS A 1 212 ? 9.089 2.181 0.682 1.00 55.16 212 CYS A N 1
ATOM 1655 C CA . CYS A 1 212 ? 8.122 1.810 -0.353 1.00 55.16 212 CYS A CA 1
ATOM 1656 C C . CYS A 1 212 ? 8.252 0.394 -0.960 1.00 55.16 212 CYS A C 1
ATOM 1658 O O . CYS A 1 212 ? 7.522 0.048 -1.888 1.00 55.16 212 CYS A O 1
ATOM 1660 N N . TRP A 1 213 ? 9.178 -0.430 -0.468 1.00 50.81 213 TRP A N 1
ATOM 1661 C CA . TRP A 1 213 ? 9.760 -1.518 -1.252 1.00 50.81 213 TRP A CA 1
ATOM 1662 C C . TRP A 1 213 ? 9.822 -2.875 -0.566 1.00 50.81 213 TRP A C 1
ATOM 1664 O O . TRP A 1 213 ? 9.915 -3.912 -1.226 1.00 50.81 213 TRP A O 1
ATOM 1674 N N . THR A 1 214 ? 9.719 -2.913 0.759 1.00 45.62 214 THR A N 1
ATOM 1675 C CA . THR A 1 214 ? 9.875 -4.160 1.514 1.00 45.62 214 THR A CA 1
ATOM 1676 C C . THR A 1 214 ? 8.558 -4.915 1.617 1.00 45.62 214 THR A C 1
ATOM 1678 O O . THR A 1 214 ? 8.014 -5.077 2.704 1.00 45.62 214 THR A O 1
ATOM 1681 N N . SER A 1 215 ? 8.004 -5.417 0.505 1.00 42.25 215 SER A N 1
ATOM 1682 C CA . SER A 1 215 ? 6.774 -6.252 0.509 1.00 42.25 215 SER A CA 1
ATOM 1683 C C . SER A 1 215 ? 5.567 -5.632 1.253 1.00 42.25 215 SER A C 1
ATOM 1685 O O . SER A 1 215 ? 4.580 -6.304 1.563 1.00 42.25 215 SER A O 1
ATOM 1687 N N . ASN A 1 216 ? 5.647 -4.335 1.540 1.00 45.00 216 ASN A N 1
ATOM 1688 C CA . ASN A 1 216 ? 4.716 -3.551 2.321 1.00 45.00 216 ASN A CA 1
ATOM 1689 C C . ASN A 1 216 ? 4.376 -2.322 1.473 1.00 45.00 216 ASN A C 1
ATOM 1691 O O . ASN A 1 216 ? 5.288 -1.709 0.922 1.00 45.00 216 ASN A O 1
ATOM 1695 N N . PRO A 1 217 ? 3.092 -1.985 1.316 1.00 48.09 217 PRO A N 1
ATOM 1696 C CA . PRO A 1 217 ? 2.691 -0.794 0.590 1.00 48.09 217 PRO A CA 1
ATOM 1697 C C . PRO A 1 217 ? 3.257 0.473 1.233 1.00 48.09 217 PRO A C 1
ATOM 1699 O O . PRO A 1 217 ? 3.359 0.562 2.463 1.00 48.09 217 PRO A O 1
ATOM 1702 N N . CYS A 1 218 ? 3.567 1.436 0.365 1.00 49.09 218 CYS A N 1
ATOM 1703 C CA . CYS A 1 218 ? 3.661 2.846 0.708 1.00 49.09 218 CYS A CA 1
ATOM 1704 C C . CYS A 1 218 ? 2.292 3.362 1.187 1.00 49.09 218 CYS A C 1
ATOM 1706 O O . CYS A 1 218 ? 2.178 4.570 1.458 1.00 49.09 218 CYS A O 1
#

Sequence (218 aa):
MGTWVYADGRIINVDNNGTDDRFQGYVVRRLTPSGVEAMRSHLLEASPRLTPLSDNGGRLIVRVDGRLMEDRNYTGCWSAGQSRYCPEFSHPEDWLPASAWEDPTFRPFVPHSYGIGLMDLRRSGPAELLPTEAADILLATPAIESDREGTSWVVPTSVARELADVMDRAGSDYVREESQGLVYTLRSDPGTLDFQLSVGPVLPHTYDPDYCWTSNPC

Organism: NCBI:txid2497878